Protein AF-A0A4Q2YX42-F1 (afdb_monomer_lite)

Sequence (307 aa):
MGILAATLIGLQPMEAQEEWRQKNRENEIQQVEVWETKLQEASNLDGFEKLQSLSIGLRNMAHRLTLSDHGPEVDDLYLRIQAAMLAVPGHAEYYRDRILDTRLEYEKIKGKGEIDREAGARTHLSNAQQDGFRTMAYLPSVGTVRVLGELLSDERGYTKLPANPTLDEMEVAAMEVPNCKGAAKALVCLPIVSKPQDKDWMMMTYEDVAPWREWYGQIKAGNRTFRFAGDPTEYDLDGPAPAEKLERIARAEKRDAERAARPRRLPEPQVEARTEAPENKSSMLWISSAVLLIAASGYGWLRSRKR

Foldseek 3Di:
DDDPPDPCPPDDPPVVVVVVLVVVQVVLVVLLVVLVVLLVVLVPPAACVSVVSLLVVLLVLVVLVVDPNDDCSSVVSNVSSLVSLLPHPCSLVVLLCQLVVLLVVLVVCPPPPPVVVNVVSLVSNVVSLCSNLSSLLSHDDLSSLLSLLVQLPQCPLADDADPDHDPVSVVSSVSGDTSSLSSLLSVLSFQKPPQLDNDDSVPDDNVSSVSSNVVLVCLVVLLDWIDGPVDPFTDGSVGGDDPVSVVVNVVVVVVVVVVVPPPPPDPDPPPPPVDPDDPDPDPPPDPPPPPVVVVVVVVVVVVVVPD

Secondary structure (DSSP, 8-state):
-------------HHHHHHHHHHHHHHHHHHHHHHHHHHHHHHT--HHHHHHHHHHHHHHHHHHTTSTT--HHHHHHHHHHHHHHHTSTTHHHHHHHHHHHHHHHHHTTTTSS-HHHHHHHHHHHHHHHHHHHHHHTT--SHHHHHHHHHHTT--TT-----SS--HHHHHHHHT---HHHHHHHHHHHS-BSS-S----GGG--STTHHHHHHHHHHHHTTS--B-BTT----B-SSSBPPHHHHHHHHHHHHHHHHHHHS---------------------SSSSTTSSSSHHHHHHHHTTGGG-

Radius of gyration: 29.39 Å; chains: 1; bounding box: 68×97×67 Å

pLDDT: mean 87.79, std 16.65, range [40.62, 98.81]

Structure (mmCIF, N/CA/C/O backbone):
data_AF-A0A4Q2YX42-F1
#
_entry.id   AF-A0A4Q2YX42-F1
#
loop_
_atom_site.group_PDB
_atom_site.id
_atom_site.type_symbol
_atom_site.label_atom_id
_atom_site.label_alt_id
_atom_site.label_comp_id
_atom_site.label_asym_id
_atom_site.label_entity_id
_atom_site.label_seq_id
_atom_site.pdbx_PDB_ins_code
_atom_site.Cartn_x
_atom_site.Cartn_y
_atom_site.Cartn_z
_atom_site.occupancy
_atom_site.B_iso_or_equiv
_atom_site.auth_seq_id
_atom_site.auth_comp_id
_atom_site.auth_asym_id
_atom_site.auth_atom_id
_atom_site.pdbx_PDB_model_num
ATOM 1 N N . MET A 1 1 ? 50.165 13.336 23.843 1.00 40.62 1 MET A N 1
ATOM 2 C CA . MET A 1 1 ? 49.531 14.644 23.583 1.00 40.62 1 MET A CA 1
ATOM 3 C C . MET A 1 1 ? 48.253 14.394 22.799 1.00 40.62 1 MET A C 1
ATOM 5 O O . MET A 1 1 ? 48.332 14.149 21.605 1.00 40.62 1 MET A O 1
ATOM 9 N N . GLY A 1 2 ? 47.114 14.318 23.490 1.00 41.34 2 GLY A N 1
ATOM 10 C CA . GLY A 1 2 ? 45.802 14.080 22.882 1.00 41.34 2 GLY A CA 1
ATOM 11 C C . GLY A 1 2 ? 45.026 15.388 22.811 1.00 41.34 2 GLY A C 1
ATOM 12 O O . GLY A 1 2 ? 44.789 16.009 23.844 1.00 41.34 2 GLY A O 1
ATOM 13 N N . ILE A 1 3 ? 44.677 15.819 21.601 1.00 45.28 3 ILE A N 1
ATOM 14 C CA . ILE A 1 3 ? 43.824 16.986 21.375 1.00 45.28 3 ILE A CA 1
ATOM 15 C C . ILE A 1 3 ? 42.376 16.503 21.480 1.00 45.28 3 ILE A C 1
ATOM 17 O O . ILE A 1 3 ? 41.865 15.837 20.582 1.00 45.28 3 ILE A O 1
ATOM 21 N N . LEU A 1 4 ? 41.734 16.813 22.606 1.00 45.38 4 LEU A N 1
ATOM 22 C CA . LEU A 1 4 ? 40.284 16.748 22.764 1.00 45.38 4 LEU A CA 1
ATOM 23 C C . LEU A 1 4 ? 39.673 17.883 21.934 1.00 45.38 4 LEU A C 1
ATOM 25 O O . LEU A 1 4 ? 39.639 19.033 22.366 1.00 45.38 4 LEU A O 1
ATOM 29 N N . ALA A 1 5 ? 39.222 17.564 20.723 1.00 50.81 5 ALA A N 1
ATOM 30 C CA . ALA A 1 5 ? 38.379 18.456 19.943 1.00 50.81 5 ALA A CA 1
ATOM 31 C C . ALA A 1 5 ? 36.980 18.470 20.577 1.00 50.81 5 ALA A C 1
ATOM 33 O O . ALA A 1 5 ? 36.172 17.573 20.350 1.00 50.81 5 ALA A O 1
ATOM 34 N N . ALA A 1 6 ? 36.715 19.471 21.417 1.00 52.69 6 ALA A N 1
ATOM 35 C CA . ALA A 1 6 ? 35.380 19.750 21.921 1.00 52.69 6 ALA A CA 1
ATOM 36 C C . ALA A 1 6 ? 34.501 20.203 20.747 1.00 52.69 6 ALA A C 1
ATOM 38 O O . ALA A 1 6 ? 34.646 21.312 20.231 1.00 52.69 6 ALA A O 1
ATOM 39 N N . THR A 1 7 ? 33.615 19.322 20.290 1.00 56.22 7 THR A N 1
ATOM 40 C CA . THR A 1 7 ? 32.592 19.647 19.299 1.00 56.22 7 THR A CA 1
ATOM 41 C C . THR A 1 7 ? 31.608 20.629 19.936 1.00 56.22 7 THR A C 1
ATOM 43 O O . THR A 1 7 ? 30.733 20.242 20.706 1.00 56.22 7 THR A O 1
ATOM 46 N N . LEU A 1 8 ? 31.779 21.918 19.643 1.00 49.41 8 LEU A N 1
ATOM 47 C CA . LEU A 1 8 ? 30.785 22.961 19.886 1.00 49.41 8 LEU A CA 1
ATOM 48 C C . LEU A 1 8 ? 29.565 22.665 19.003 1.00 49.41 8 LEU A C 1
ATOM 50 O O . LEU A 1 8 ? 29.469 23.137 17.873 1.00 49.41 8 LEU A O 1
ATOM 54 N N . ILE A 1 9 ? 28.643 21.843 19.506 1.00 57.94 9 ILE A N 1
ATOM 55 C CA . ILE A 1 9 ? 27.287 21.761 18.966 1.00 57.94 9 ILE A CA 1
ATOM 56 C C . ILE A 1 9 ? 26.648 23.110 19.294 1.00 57.94 9 ILE A C 1
ATOM 58 O O . ILE A 1 9 ? 26.247 23.361 20.429 1.00 57.94 9 ILE A O 1
ATOM 62 N N . GLY A 1 10 ? 26.662 24.016 18.316 1.00 55.38 10 GLY A N 1
ATOM 63 C CA . GLY A 1 10 ? 26.036 25.324 18.428 1.00 55.38 10 GLY A CA 1
ATOM 64 C C . GLY A 1 10 ? 24.550 25.147 18.704 1.00 55.38 10 GLY A C 1
ATOM 65 O O . GLY A 1 10 ? 23.799 24.749 17.817 1.00 55.38 10 GLY A O 1
ATOM 66 N N . LEU A 1 11 ? 24.141 25.416 19.944 1.00 64.50 11 LEU A N 1
ATOM 67 C CA . LEU A 1 11 ? 22.740 25.582 20.305 1.00 64.50 11 LEU A CA 1
ATOM 68 C C . LEU A 1 11 ? 22.180 26.688 19.410 1.00 64.50 11 LEU A C 1
ATOM 70 O O . LEU A 1 11 ? 22.640 27.831 19.481 1.00 64.50 11 LEU A O 1
ATOM 74 N N . GLN A 1 12 ? 21.228 26.348 18.539 1.00 69.00 12 GLN A N 1
ATOM 75 C CA . GLN A 1 12 ? 20.456 27.385 17.869 1.00 69.00 12 GLN A CA 1
ATOM 76 C C . GLN A 1 12 ? 19.798 28.262 18.947 1.00 69.00 12 GLN A C 1
ATOM 78 O O . GLN A 1 12 ? 19.359 27.728 19.971 1.00 69.00 12 GLN A O 1
ATOM 83 N N . PRO A 1 13 ? 19.743 29.590 18.754 1.00 82.62 13 PRO A N 1
ATOM 84 C CA . PRO A 1 13 ? 19.027 30.467 19.669 1.00 82.62 13 PRO A CA 1
ATOM 85 C C . PRO A 1 13 ? 17.590 29.960 19.828 1.00 82.62 13 PRO A C 1
ATOM 87 O O . PRO A 1 13 ? 16.957 29.621 18.828 1.00 82.62 13 PRO A O 1
ATOM 90 N N . MET A 1 14 ? 17.073 29.913 21.060 1.00 82.94 14 MET A N 1
ATOM 91 C CA . MET A 1 14 ? 15.692 29.476 21.329 1.00 82.94 14 MET A CA 1
ATOM 92 C C 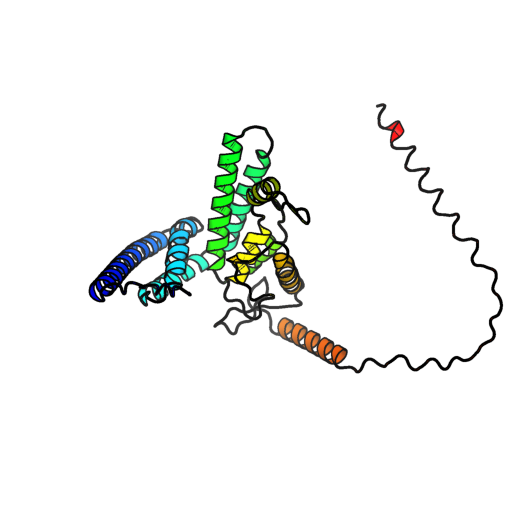. MET A 1 14 ? 14.666 30.199 20.441 1.00 82.94 14 MET A C 1
ATOM 94 O O . MET A 1 14 ? 13.726 29.571 19.967 1.00 82.94 14 MET A O 1
ATOM 98 N N . GLU A 1 15 ? 14.900 31.481 20.151 1.00 89.19 15 GLU A N 1
ATOM 99 C CA . GLU A 1 15 ? 14.060 32.305 19.273 1.00 89.19 15 GLU A CA 1
ATOM 100 C C . GLU A 1 15 ? 13.956 31.736 17.848 1.00 89.19 15 GLU A C 1
ATOM 102 O O . GLU A 1 15 ? 12.862 31.636 17.301 1.00 89.19 15 GLU A O 1
ATOM 107 N N . ALA A 1 16 ? 15.067 31.269 17.266 1.00 89.38 16 ALA A N 1
ATOM 108 C CA . ALA A 1 16 ? 15.070 30.689 15.920 1.00 89.38 16 ALA A CA 1
ATOM 109 C C . ALA A 1 16 ? 14.313 29.350 15.867 1.00 89.38 16 ALA A C 1
ATOM 111 O O . ALA A 1 16 ? 13.700 29.009 14.854 1.00 89.38 16 ALA A O 1
ATOM 112 N N . GLN A 1 17 ? 14.345 28.582 16.961 1.00 87.81 17 GLN A N 1
ATOM 113 C CA . GLN A 1 17 ? 13.601 27.329 17.064 1.00 87.81 17 GLN A CA 1
ATOM 114 C C . GLN A 1 17 ? 12.091 27.576 17.189 1.00 87.81 17 GLN A C 1
ATOM 116 O O . GLN A 1 17 ? 11.300 26.836 16.602 1.00 87.81 17 GLN A O 1
ATOM 121 N N . GLU A 1 18 ? 11.686 28.599 17.940 1.00 90.44 18 GLU A N 1
ATOM 122 C CA . GLU A 1 18 ? 10.282 28.986 18.098 1.00 90.44 18 GLU A CA 1
ATOM 123 C C . GLU A 1 18 ? 9.700 29.553 16.797 1.00 90.44 18 GLU A C 1
ATOM 125 O O . GLU A 1 18 ? 8.643 29.097 16.361 1.00 90.44 18 GLU A O 1
ATOM 130 N N . GLU A 1 19 ? 10.436 30.432 16.107 1.00 93.56 19 GLU A N 1
ATOM 131 C CA . GLU A 1 19 ? 10.047 30.961 14.793 1.00 93.56 19 GLU A CA 1
ATOM 132 C C . GLU A 1 19 ? 9.859 29.833 13.764 1.00 93.56 19 GLU A C 1
ATOM 134 O O . GLU A 1 19 ? 8.859 29.787 13.043 1.00 93.56 19 GLU A O 1
ATOM 139 N N . TRP A 1 20 ? 10.787 28.870 13.725 1.00 91.44 20 TRP A N 1
ATOM 140 C CA . TRP A 1 20 ? 10.676 27.710 12.839 1.00 91.44 20 TRP A CA 1
ATOM 141 C C . TRP A 1 20 ? 9.440 26.857 13.148 1.00 91.44 20 TRP A C 1
ATOM 143 O O . TRP A 1 20 ? 8.726 26.460 12.225 1.00 91.44 20 TRP A O 1
ATOM 153 N N . ARG A 1 21 ? 9.151 26.603 14.433 1.00 90.50 21 ARG A N 1
ATOM 154 C CA . ARG A 1 21 ? 7.959 25.845 14.855 1.00 90.50 21 ARG A CA 1
ATOM 155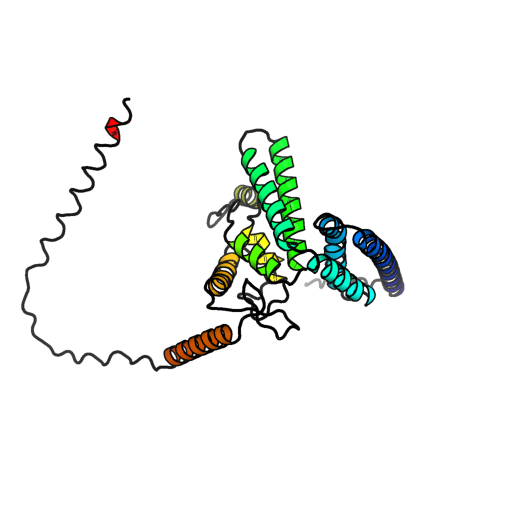 C C . ARG A 1 21 ? 6.675 26.563 14.464 1.00 90.50 21 ARG A C 1
ATOM 157 O O . ARG A 1 21 ? 5.774 25.930 13.918 1.00 90.50 21 ARG A O 1
ATOM 164 N N . GLN A 1 22 ? 6.603 27.872 14.695 1.00 93.38 22 GLN A N 1
ATOM 165 C CA . GLN A 1 22 ? 5.441 28.669 14.320 1.00 93.38 22 GLN A CA 1
ATOM 166 C C . GLN A 1 22 ? 5.211 28.626 12.806 1.00 93.38 22 GLN A C 1
ATOM 168 O O . GLN A 1 22 ? 4.115 28.295 12.359 1.00 93.38 22 GLN A O 1
ATOM 173 N N . LYS A 1 23 ? 6.258 28.855 12.009 1.00 94.75 23 LYS A N 1
ATOM 174 C CA . LYS A 1 23 ? 6.166 28.800 10.546 1.00 94.75 23 LYS A CA 1
ATOM 175 C C . LYS A 1 23 ? 5.768 27.415 10.036 1.00 94.75 23 LYS A C 1
ATOM 177 O O . LYS A 1 23 ? 4.997 27.299 9.085 1.00 94.75 23 LYS A O 1
ATOM 182 N N . ASN A 1 24 ? 6.278 26.348 10.649 1.00 92.31 24 ASN A N 1
ATOM 183 C CA . ASN A 1 24 ? 5.861 24.989 10.311 1.00 92.31 24 ASN A CA 1
ATOM 184 C C . ASN A 1 24 ? 4.384 24.752 10.601 1.00 92.31 24 ASN A C 1
ATOM 186 O O . ASN A 1 24 ? 3.702 24.167 9.761 1.00 92.31 24 ASN A O 1
ATOM 190 N N . ARG A 1 25 ? 3.892 25.237 11.744 1.00 93.44 25 ARG A N 1
ATOM 191 C CA . ARG A 1 25 ? 2.479 25.139 12.102 1.00 93.44 25 ARG A CA 1
ATOM 192 C C . ARG A 1 25 ? 1.592 25.945 11.151 1.00 93.44 25 ARG A C 1
ATOM 194 O O . ARG A 1 25 ? 0.564 25.438 10.722 1.00 93.44 25 ARG A O 1
ATOM 201 N N . GLU A 1 26 ? 2.003 27.147 10.753 1.00 95.56 26 GLU A N 1
ATOM 202 C CA . GLU A 1 26 ? 1.296 27.949 9.740 1.00 95.56 26 GLU A CA 1
ATOM 203 C C . GLU A 1 26 ? 1.227 27.223 8.388 1.00 95.56 26 GLU A C 1
ATOM 205 O O . GLU A 1 26 ? 0.155 27.114 7.791 1.00 95.56 26 GLU A O 1
ATOM 210 N N . ASN A 1 27 ? 2.348 26.654 7.932 1.00 93.75 27 ASN A N 1
ATOM 211 C CA . ASN A 1 27 ? 2.390 25.854 6.707 1.00 93.75 27 ASN A CA 1
ATOM 212 C C . ASN A 1 27 ? 1.502 24.604 6.801 1.00 93.75 27 ASN A C 1
ATOM 214 O O . ASN A 1 27 ? 0.913 24.190 5.805 1.00 93.75 27 ASN A O 1
ATOM 218 N N . GLU A 1 28 ? 1.432 23.971 7.972 1.00 94.69 28 GLU A N 1
ATOM 219 C CA . GLU A 1 28 ? 0.574 22.812 8.210 1.00 94.69 28 GLU A CA 1
ATOM 220 C C . GLU A 1 28 ? -0.907 23.183 8.121 1.00 94.69 28 GLU A C 1
ATOM 222 O O . GLU A 1 28 ? -1.639 22.527 7.384 1.00 94.69 28 GLU A O 1
ATOM 227 N N . ILE A 1 29 ? -1.330 24.265 8.781 1.00 96.31 29 ILE A N 1
ATOM 228 C CA . ILE A 1 29 ? -2.713 24.761 8.722 1.00 96.31 29 ILE A CA 1
ATOM 229 C C . ILE A 1 29 ? -3.113 25.060 7.272 1.00 96.31 29 ILE A C 1
ATOM 231 O O . ILE A 1 29 ? -4.145 24.582 6.808 1.00 96.31 29 ILE A O 1
ATOM 235 N N . GLN A 1 30 ? -2.257 25.750 6.513 1.00 96.69 30 GLN A N 1
ATOM 236 C CA . GLN A 1 30 ? -2.507 26.016 5.091 1.00 96.69 30 GLN A CA 1
ATOM 237 C C . GLN A 1 30 ? -2.621 24.726 4.266 1.00 96.69 30 GLN A C 1
ATOM 239 O O . GLN A 1 30 ? -3.458 24.622 3.370 1.00 96.69 30 GLN A O 1
ATOM 244 N N . GLN A 1 31 ? -1.788 23.719 4.549 1.00 95.75 31 GLN A N 1
ATOM 245 C CA . GLN A 1 31 ? -1.882 22.424 3.873 1.00 95.75 31 GLN A CA 1
ATOM 246 C C . GLN A 1 31 ? -3.188 21.700 4.207 1.00 95.75 31 GLN A C 1
ATOM 248 O O . GLN A 1 31 ? -3.793 21.127 3.300 1.00 95.75 31 GLN A O 1
ATOM 253 N N . VAL A 1 32 ? -3.628 21.740 5.466 1.00 97.38 32 VAL A N 1
ATOM 254 C CA . VAL A 1 32 ? -4.916 21.178 5.893 1.00 97.38 32 VAL A CA 1
ATOM 255 C C . VAL A 1 32 ? -6.064 21.861 5.146 1.00 97.38 32 VAL A C 1
ATOM 257 O O . VAL A 1 32 ? -6.868 21.168 4.533 1.00 97.38 32 VAL A O 1
ATOM 260 N N . GLU A 1 33 ? -6.095 23.194 5.078 1.00 98.00 33 GLU A N 1
ATOM 261 C CA . GLU A 1 33 ? -7.136 23.951 4.357 1.00 98.00 33 GLU A CA 1
ATOM 262 C C . GLU A 1 33 ? -7.223 23.589 2.863 1.00 98.00 33 GLU A C 1
ATOM 264 O O . GLU A 1 33 ? -8.313 23.393 2.309 1.00 98.00 33 GLU A O 1
ATOM 269 N N . VAL A 1 34 ? -6.070 23.447 2.197 1.00 97.88 34 VAL A N 1
ATOM 270 C CA . VAL A 1 34 ? -6.006 23.029 0.787 1.00 97.88 34 VAL A CA 1
ATOM 271 C C . VAL A 1 34 ? -6.618 21.641 0.599 1.00 97.88 34 VAL A C 1
ATOM 273 O O . VAL A 1 34 ? -7.360 21.407 -0.359 1.00 97.88 34 VAL A O 1
ATOM 276 N N . TRP A 1 35 ? -6.309 20.704 1.492 1.00 97.81 35 TRP A N 1
ATOM 277 C CA . TRP A 1 35 ? -6.790 19.329 1.380 1.00 97.81 35 TRP A CA 1
ATOM 278 C C . TRP A 1 35 ? -8.235 19.152 1.839 1.00 97.81 35 TRP A C 1
ATOM 280 O O . TRP A 1 35 ? -8.928 18.324 1.255 1.00 97.81 35 TRP A O 1
ATOM 290 N N . GLU A 1 36 ? -8.720 19.958 2.781 1.00 98.31 36 GLU A N 1
ATOM 291 C CA . GLU A 1 36 ? -10.147 20.063 3.108 1.00 98.31 36 GLU A CA 1
ATOM 292 C C . GLU A 1 36 ? -10.957 20.491 1.885 1.00 98.31 36 GLU A C 1
ATOM 294 O O . GLU A 1 36 ? -11.928 19.832 1.507 1.00 98.31 36 GLU A O 1
ATOM 299 N N . THR A 1 37 ? -10.493 21.533 1.188 1.00 98.12 37 THR A N 1
ATOM 300 C CA . THR A 1 37 ? -11.127 21.997 -0.053 1.00 98.12 37 THR A CA 1
ATOM 301 C C . THR A 1 37 ? -11.147 20.882 -1.102 1.00 98.12 37 THR A C 1
ATOM 303 O O . THR A 1 37 ? -12.193 20.582 -1.673 1.00 98.12 37 THR A O 1
ATOM 306 N N . LYS A 1 38 ? -10.019 20.188 -1.308 1.00 98.00 38 LYS A N 1
ATOM 307 C CA . LYS A 1 38 ? -9.937 19.062 -2.256 1.00 98.00 38 LYS A CA 1
ATOM 308 C C . LYS A 1 38 ? -10.802 17.871 -1.862 1.00 98.00 38 LYS A C 1
ATOM 310 O O . LYS A 1 38 ? -11.342 17.202 -2.740 1.00 98.00 38 LYS A O 1
ATOM 315 N N . LEU A 1 39 ? -10.934 17.586 -0.569 1.00 97.94 39 LEU A N 1
ATOM 316 C CA . LEU A 1 39 ? -11.816 16.536 -0.071 1.00 97.94 39 LEU A CA 1
ATOM 317 C C . LEU A 1 39 ? -13.281 16.879 -0.364 1.00 97.94 39 LEU A C 1
ATOM 319 O O . LEU A 1 39 ? -14.032 16.018 -0.826 1.00 97.94 39 LEU A O 1
ATOM 323 N N . GLN A 1 40 ? -13.668 18.141 -0.170 1.00 98.19 40 GLN A N 1
ATOM 324 C CA . GLN A 1 40 ? -14.995 18.633 -0.524 1.00 98.19 40 GLN A CA 1
ATOM 325 C C . GLN A 1 40 ? -15.236 18.581 -2.039 1.00 98.19 40 GLN A C 1
ATOM 327 O O . GLN A 1 40 ? -16.270 18.077 -2.470 1.00 98.19 40 GLN A O 1
ATOM 332 N N . GLU A 1 41 ? -14.289 19.027 -2.864 1.00 97.62 41 GLU A N 1
ATOM 333 C CA . GLU A 1 41 ? -14.375 18.913 -4.328 1.00 97.62 41 GLU A CA 1
ATOM 334 C C . GLU A 1 41 ? -14.536 17.451 -4.765 1.00 97.62 41 GLU A C 1
ATOM 336 O O . GLU A 1 41 ? -15.430 17.125 -5.549 1.00 97.62 41 GLU A O 1
ATOM 341 N N . ALA A 1 42 ? -13.719 16.556 -4.202 1.00 97.38 42 ALA A N 1
ATOM 342 C CA . ALA A 1 42 ? -13.735 15.134 -4.509 1.00 97.38 42 ALA A CA 1
ATOM 343 C C . ALA A 1 42 ? -15.039 14.444 -4.094 1.00 97.38 42 ALA A C 1
ATOM 345 O O . ALA A 1 42 ? -15.359 13.398 -4.652 1.00 97.38 42 ALA A O 1
ATOM 346 N N . SER A 1 43 ? -15.814 15.004 -3.159 1.00 96.44 43 SER A N 1
ATOM 347 C CA . SER A 1 43 ? -17.122 14.450 -2.783 1.00 96.44 43 SER A CA 1
ATOM 348 C C . SER A 1 43 ? -18.108 14.403 -3.958 1.00 96.44 43 SER A C 1
ATOM 350 O O . SER A 1 43 ? -18.937 13.496 -4.001 1.00 96.44 43 SER A O 1
ATOM 352 N N . ASN A 1 44 ? -17.941 15.298 -4.941 1.00 97.06 44 ASN A N 1
ATOM 353 C CA . ASN A 1 44 ? -18.739 15.355 -6.169 1.00 97.06 44 ASN A CA 1
ATOM 354 C C . ASN A 1 44 ? -18.206 14.453 -7.296 1.00 97.06 44 ASN A C 1
ATOM 356 O O . ASN A 1 44 ? -18.819 14.387 -8.357 1.00 97.06 44 ASN A O 1
ATOM 360 N N . LEU A 1 45 ? -17.052 13.807 -7.102 1.00 96.88 45 LEU A N 1
ATOM 361 C CA . LEU A 1 45 ? -16.485 12.859 -8.059 1.00 96.88 45 LEU A CA 1
ATOM 362 C C . LEU A 1 45 ? -16.971 11.442 -7.747 1.00 96.88 45 LEU A C 1
ATOM 364 O O . LEU A 1 45 ? -17.079 11.055 -6.581 1.00 96.88 45 LEU A O 1
ATOM 368 N N . ASP A 1 46 ? -17.167 10.634 -8.782 1.00 94.56 46 ASP A N 1
ATOM 369 C CA . ASP A 1 46 ? -17.535 9.225 -8.646 1.00 94.56 46 ASP A CA 1
ATOM 370 C C . ASP A 1 46 ? -16.367 8.293 -8.995 1.00 94.56 46 ASP A C 1
ATOM 372 O O . ASP A 1 46 ? -15.426 8.648 -9.710 1.00 94.56 46 ASP A O 1
ATOM 376 N N . GLY A 1 47 ? -16.419 7.070 -8.462 1.00 95.38 47 GLY A N 1
ATOM 377 C CA . GLY A 1 47 ? -15.493 5.994 -8.818 1.00 95.38 47 GLY A CA 1
ATOM 378 C C . GLY A 1 47 ? -14.008 6.351 -8.663 1.00 95.38 47 GLY A C 1
ATOM 379 O O . GLY A 1 47 ? -13.566 6.855 -7.631 1.00 95.38 47 GLY A O 1
ATOM 380 N N . PHE A 1 48 ? -13.213 6.042 -9.690 1.00 97.00 48 PHE A N 1
ATOM 381 C CA . PHE A 1 48 ? -11.749 6.133 -9.640 1.00 97.00 48 PHE A CA 1
ATOM 382 C C . PHE A 1 48 ? -11.190 7.554 -9.785 1.00 97.00 48 PHE A C 1
ATOM 384 O O . PHE A 1 48 ? -10.064 7.806 -9.351 1.00 97.00 48 PHE A O 1
ATOM 391 N N . GLU A 1 49 ? -11.967 8.508 -10.305 1.00 96.94 49 GLU A N 1
ATOM 392 C CA . GLU A 1 49 ? -11.553 9.918 -10.355 1.00 96.94 49 GLU A CA 1
ATOM 393 C C . GLU A 1 49 ? -11.360 10.482 -8.940 1.00 96.94 49 GLU A C 1
ATOM 395 O O . GLU A 1 49 ? -10.370 11.166 -8.654 1.00 96.94 49 GLU A O 1
ATOM 400 N N . LYS A 1 50 ? -12.243 10.088 -8.011 1.00 97.50 50 LYS A N 1
ATOM 401 C CA . LYS A 1 50 ? -12.113 10.378 -6.577 1.00 97.50 50 LYS A CA 1
ATOM 402 C C . LYS A 1 50 ? -10.795 9.839 -6.009 1.00 97.50 50 LYS A C 1
ATOM 404 O O . LYS A 1 50 ? -10.088 10.566 -5.313 1.00 97.50 50 LYS A O 1
ATOM 409 N N . LEU A 1 51 ? -10.414 8.603 -6.348 1.00 97.31 51 LEU A N 1
ATOM 410 C CA . LEU A 1 51 ? -9.155 7.997 -5.888 1.00 97.31 51 LEU A CA 1
ATOM 411 C C . LEU A 1 51 ? -7.929 8.757 -6.392 1.00 97.31 51 LEU A C 1
ATOM 413 O O . LEU A 1 51 ? -6.987 8.991 -5.635 1.00 97.31 51 LEU A O 1
ATOM 417 N N . GLN A 1 52 ? -7.927 9.150 -7.666 1.00 96.06 52 GLN A N 1
ATOM 418 C CA . GLN A 1 52 ? -6.825 9.913 -8.242 1.00 96.06 52 GLN A CA 1
ATOM 419 C C . GLN A 1 52 ? -6.654 11.257 -7.527 1.00 96.06 52 GLN A C 1
ATOM 421 O O . GLN A 1 52 ? -5.535 11.576 -7.113 1.00 96.06 52 GLN A O 1
ATOM 426 N N . SER A 1 53 ? -7.757 11.985 -7.322 1.00 96.38 53 SER A N 1
ATOM 427 C CA . SER A 1 53 ? -7.768 13.291 -6.651 1.00 96.38 53 SER A CA 1
ATOM 428 C C . SER A 1 53 ? -7.271 13.212 -5.199 1.00 96.38 53 SER A C 1
ATOM 430 O O . SER A 1 53 ? -6.441 14.019 -4.775 1.00 96.38 53 SER A O 1
ATOM 432 N N . LEU A 1 54 ? -7.711 12.197 -4.448 1.00 98.06 54 LEU A N 1
ATOM 433 C CA . LEU A 1 54 ? -7.432 12.078 -3.013 1.00 98.06 54 LEU A CA 1
ATOM 434 C C . LEU A 1 54 ? -6.096 11.413 -2.668 1.00 98.06 54 LEU A C 1
ATOM 436 O O . LEU A 1 54 ? -5.554 11.654 -1.589 1.00 98.06 54 LEU A O 1
ATOM 440 N N . SER A 1 55 ? -5.525 10.606 -3.568 1.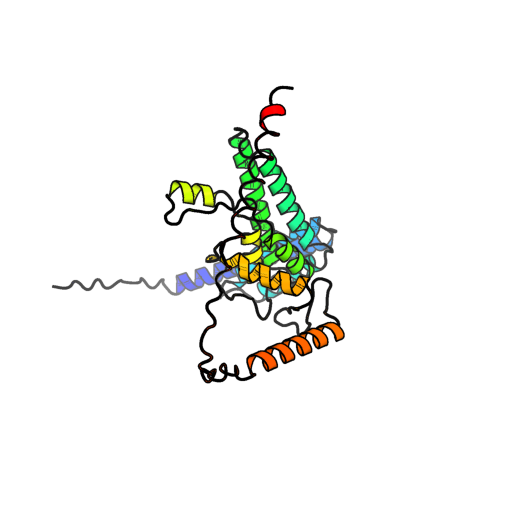00 97.88 55 SER A N 1
ATOM 441 C CA . SER A 1 55 ? -4.342 9.796 -3.247 1.00 97.88 55 SER A CA 1
ATOM 442 C C . SER A 1 55 ? -3.128 10.619 -2.803 1.00 97.88 55 SER A C 1
ATOM 444 O O . SER A 1 55 ? -2.399 10.210 -1.900 1.00 97.88 55 SER A O 1
ATOM 446 N N . ILE A 1 56 ? -2.909 11.790 -3.410 1.00 97.31 56 ILE A N 1
ATOM 447 C CA . ILE A 1 56 ? -1.806 12.689 -3.041 1.00 97.31 56 ILE A CA 1
ATOM 448 C C . ILE A 1 56 ? -2.046 13.256 -1.636 1.00 97.31 56 ILE A C 1
ATOM 450 O O . ILE A 1 56 ? -1.115 13.298 -0.833 1.00 97.31 56 ILE A O 1
ATOM 454 N N . GLY A 1 57 ? -3.291 13.623 -1.318 1.00 97.31 57 GLY A N 1
ATOM 455 C CA . GLY A 1 57 ? -3.683 14.109 0.004 1.00 97.31 57 GLY A CA 1
ATOM 456 C C . GLY A 1 57 ? -3.437 13.071 1.084 1.00 97.31 57 GLY A C 1
ATOM 457 O O . GLY A 1 57 ? -2.766 13.370 2.069 1.00 97.31 57 GLY A O 1
ATOM 458 N N . LEU A 1 58 ? -3.852 11.823 0.840 1.00 98.31 58 LEU A N 1
ATOM 459 C CA . LEU A 1 58 ? -3.604 10.710 1.756 1.00 98.31 58 LEU A CA 1
ATOM 460 C C . LEU A 1 58 ? -2.107 10.546 2.045 1.00 98.31 58 LEU A C 1
ATOM 462 O O . LEU A 1 58 ? -1.705 10.492 3.203 1.00 98.31 58 LEU A O 1
ATOM 466 N N . ARG A 1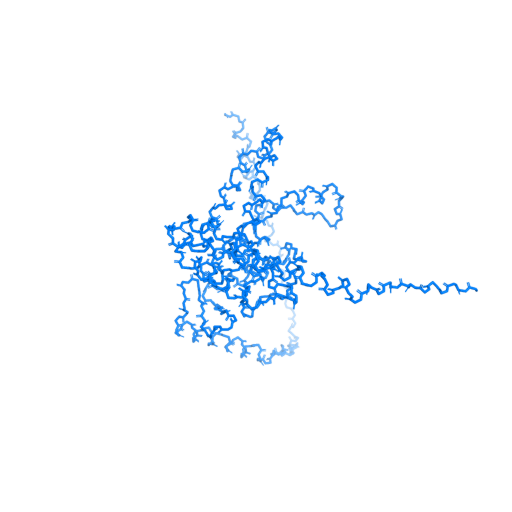 59 ? -1.264 10.506 1.002 1.00 97.38 59 ARG A N 1
ATOM 467 C CA . ARG A 1 59 ? 0.192 10.321 1.157 1.00 97.38 59 ARG A CA 1
ATOM 468 C C . ARG A 1 59 ? 0.867 11.501 1.863 1.00 97.38 59 ARG A C 1
ATOM 470 O O . ARG A 1 59 ? 1.823 11.282 2.608 1.00 97.38 59 ARG A O 1
ATOM 477 N N . ASN A 1 60 ? 0.395 12.724 1.623 1.00 96.44 60 ASN A N 1
ATOM 478 C CA . ASN A 1 60 ? 0.916 13.928 2.266 1.00 96.44 60 ASN A CA 1
ATOM 479 C C . ASN A 1 60 ? 0.561 13.964 3.752 1.00 96.44 60 ASN A C 1
ATOM 481 O O . ASN A 1 60 ? 1.454 14.155 4.575 1.00 96.44 60 ASN A O 1
ATOM 485 N N . MET A 1 61 ? -0.706 13.724 4.099 1.00 97.44 61 MET A N 1
ATOM 486 C CA . MET A 1 61 ? -1.133 13.693 5.498 1.00 97.44 61 MET A CA 1
ATOM 487 C C . MET A 1 61 ? -0.471 12.530 6.241 1.00 97.44 61 MET A C 1
ATOM 489 O O . MET A 1 61 ? 0.098 12.741 7.304 1.00 97.44 61 MET A O 1
ATOM 493 N N . ALA A 1 62 ? -0.375 11.345 5.627 1.00 96.38 62 ALA A N 1
ATOM 494 C CA . ALA A 1 62 ? 0.341 10.210 6.213 1.00 96.38 62 ALA A CA 1
ATOM 495 C C . ALA A 1 62 ? 1.820 10.504 6.508 1.00 96.38 62 ALA A C 1
ATOM 497 O O . ALA A 1 62 ? 2.369 10.003 7.484 1.00 96.38 62 ALA A O 1
ATOM 498 N N . HIS A 1 63 ? 2.492 11.303 5.672 1.00 94.38 63 HIS A N 1
ATOM 499 C CA . HIS A 1 63 ? 3.852 11.745 5.971 1.00 94.38 63 HIS A CA 1
ATOM 500 C C . HIS A 1 63 ? 3.879 12.700 7.168 1.00 94.38 63 HIS A C 1
ATOM 502 O O . HIS A 1 63 ? 4.732 12.546 8.039 1.00 94.38 63 HIS A O 1
ATOM 508 N N . ARG A 1 64 ? 2.945 13.652 7.243 1.00 93.38 64 ARG A N 1
ATOM 509 C CA . ARG A 1 64 ? 2.854 14.595 8.366 1.00 93.38 64 ARG A CA 1
ATOM 510 C C . ARG A 1 64 ? 2.624 13.895 9.705 1.00 93.38 64 ARG A C 1
ATOM 512 O O . ARG A 1 64 ? 3.287 14.262 10.664 1.00 93.38 64 ARG A O 1
ATOM 519 N N . LEU A 1 65 ? 1.837 12.819 9.732 1.00 93.06 65 LEU A N 1
ATOM 520 C CA . LEU A 1 65 ? 1.652 11.975 10.924 1.00 93.06 65 LEU A CA 1
ATOM 521 C C . LEU A 1 65 ? 2.958 11.407 11.501 1.00 93.06 65 LEU A C 1
ATOM 523 O O . LEU A 1 65 ? 3.024 11.069 12.679 1.00 93.06 65 LEU A O 1
ATOM 527 N N . THR A 1 66 ? 4.009 11.279 10.683 1.00 91.25 66 THR A N 1
ATOM 528 C CA . THR A 1 66 ? 5.322 10.798 11.152 1.00 91.25 66 THR A CA 1
ATOM 529 C C . THR A 1 66 ? 6.149 11.876 11.854 1.00 91.25 66 THR A C 1
ATOM 531 O O . THR A 1 66 ? 7.168 11.559 12.466 1.00 91.25 66 THR A O 1
ATOM 534 N N . LEU A 1 67 ? 5.736 13.143 11.770 1.00 91.12 67 LEU A N 1
ATOM 535 C CA . LEU A 1 67 ? 6.391 14.264 12.435 1.00 91.12 67 LEU A CA 1
ATOM 536 C C . LEU A 1 67 ? 5.867 14.375 13.868 1.00 91.12 67 LEU A C 1
ATOM 538 O O . LEU A 1 67 ? 4.670 14.277 14.101 1.00 91.12 67 LEU A O 1
ATOM 542 N N . SER A 1 68 ? 6.744 14.584 14.846 1.00 87.00 68 SER A N 1
ATOM 543 C CA . SER A 1 68 ? 6.352 14.618 16.265 1.00 87.00 68 SER A CA 1
ATOM 544 C C . SER A 1 68 ? 5.521 15.843 16.668 1.00 87.00 68 SER A C 1
ATOM 546 O O . SER A 1 68 ? 5.020 15.888 17.786 1.00 87.00 68 SER A O 1
ATOM 548 N N . ASP A 1 69 ? 5.447 16.857 15.808 1.00 89.75 69 ASP A N 1
ATOM 549 C CA . ASP A 1 69 ? 4.879 18.181 16.072 1.00 89.75 69 ASP A CA 1
ATOM 550 C C . ASP A 1 69 ? 3.629 18.504 15.237 1.00 89.75 69 ASP A C 1
ATOM 552 O O . ASP A 1 69 ? 3.211 19.662 15.215 1.00 89.75 69 ASP A O 1
ATOM 556 N N . HIS A 1 70 ? 3.024 17.514 14.569 1.00 94.38 70 HIS A N 1
ATOM 557 C CA . HIS A 1 70 ? 1.781 17.738 13.827 1.00 94.38 70 HIS A CA 1
ATOM 558 C C . HIS A 1 70 ? 0.597 18.003 14.766 1.00 94.38 70 HIS A C 1
ATOM 560 O O . HIS A 1 70 ? 0.530 17.472 15.878 1.00 94.38 70 HIS A O 1
ATOM 566 N N . GLY A 1 71 ? -0.348 18.833 14.325 1.00 94.56 71 GLY A N 1
ATOM 567 C CA . GLY A 1 71 ? -1.584 19.069 15.068 1.00 94.56 71 GLY A CA 1
ATOM 568 C C . GLY A 1 71 ? -2.693 18.051 14.786 1.00 94.56 71 GLY A C 1
ATOM 569 O O . GLY A 1 71 ? -2.660 17.345 13.775 1.00 94.56 71 GLY A O 1
ATOM 570 N N . PRO A 1 72 ? -3.725 18.013 15.649 1.00 96.56 72 PRO A N 1
ATOM 571 C CA . PRO A 1 72 ? -4.824 17.047 15.560 1.00 96.56 72 PRO A CA 1
ATOM 572 C C . PRO A 1 72 ? -5.669 17.191 14.283 1.00 96.56 72 PRO A C 1
ATOM 574 O O . PRO A 1 72 ? -6.380 16.265 13.902 1.00 96.56 72 PRO A O 1
ATOM 577 N N . GLU A 1 73 ? -5.602 18.333 13.596 1.00 96.94 73 GLU A N 1
ATOM 578 C CA . GLU A 1 73 ? -6.308 18.542 12.329 1.00 96.94 73 GLU A CA 1
ATOM 579 C C . GLU A 1 73 ? -5.729 17.671 11.202 1.00 96.94 73 GLU A C 1
ATOM 581 O O . GLU A 1 73 ? -6.450 17.293 10.280 1.00 96.94 73 GLU A O 1
ATOM 586 N N . VAL A 1 74 ? -4.442 17.306 11.285 1.00 97.44 74 VAL A N 1
ATOM 587 C CA . VAL A 1 74 ? -3.807 16.371 10.344 1.00 97.44 74 VAL A CA 1
ATOM 588 C C . VAL A 1 74 ? -4.351 14.956 10.541 1.00 97.44 74 VAL A C 1
ATOM 590 O O . VAL A 1 74 ? -4.628 14.280 9.549 1.00 97.44 74 VAL A O 1
ATOM 593 N N . ASP A 1 75 ? -4.534 14.524 11.795 1.00 96.75 75 ASP A N 1
ATOM 594 C CA . ASP A 1 75 ? -5.126 13.224 12.135 1.00 96.75 75 ASP A CA 1
ATOM 595 C C . ASP A 1 75 ? -6.546 13.103 11.572 1.00 96.75 75 ASP A C 1
ATOM 597 O O . ASP A 1 75 ? -6.852 12.154 10.844 1.00 96.75 75 ASP A O 1
ATOM 601 N N . ASP A 1 76 ? -7.404 14.086 11.873 1.00 97.88 76 ASP A N 1
ATOM 602 C CA . ASP A 1 76 ? -8.799 14.100 11.419 1.00 97.88 76 ASP A CA 1
ATOM 603 C C . ASP A 1 76 ? -8.888 14.080 9.889 1.00 97.88 76 ASP A C 1
ATOM 605 O O . ASP A 1 76 ? -9.568 13.233 9.299 1.00 97.88 76 ASP A O 1
ATOM 609 N N . LEU A 1 77 ? -8.134 14.961 9.228 1.00 98.19 77 LEU A N 1
ATOM 610 C CA . LEU A 1 77 ? -8.133 15.052 7.776 1.00 98.19 77 LEU A CA 1
ATOM 611 C C . LEU A 1 77 ? -7.593 13.772 7.122 1.00 98.19 77 LEU A C 1
ATOM 613 O O . LEU A 1 77 ? -8.170 13.297 6.139 1.00 98.19 77 LEU A O 1
ATOM 617 N N . TYR A 1 78 ? -6.522 13.177 7.660 1.00 98.31 78 TYR A N 1
ATOM 618 C CA . TYR A 1 78 ? -6.004 11.893 7.183 1.00 98.31 78 TYR A CA 1
ATOM 619 C C . TYR A 1 78 ? -7.082 10.807 7.232 1.00 98.31 78 TYR A C 1
ATOM 621 O O . TYR A 1 78 ? -7.319 10.133 6.225 1.00 98.31 78 TYR A O 1
ATOM 629 N N . LEU A 1 79 ? -7.762 10.661 8.374 1.00 97.94 79 LEU A N 1
ATOM 630 C CA . LEU A 1 79 ? -8.803 9.652 8.565 1.00 97.94 79 LEU A CA 1
ATOM 631 C C . LEU A 1 79 ? -10.002 9.890 7.640 1.00 97.94 79 LEU A C 1
ATOM 633 O O . LEU A 1 79 ? -10.528 8.937 7.061 1.00 97.94 79 LEU A O 1
ATOM 637 N N . ARG A 1 80 ? -10.405 11.147 7.427 1.00 98.44 80 ARG A N 1
ATOM 638 C CA . ARG A 1 80 ? -11.501 11.493 6.508 1.00 98.44 80 ARG A CA 1
ATOM 639 C C . ARG A 1 80 ? -11.151 11.217 5.046 1.00 98.44 80 ARG A C 1
ATOM 641 O O . ARG A 1 80 ? -11.980 10.659 4.325 1.00 98.44 80 ARG A O 1
ATOM 648 N N . ILE A 1 81 ? -9.929 11.533 4.608 1.00 98.56 81 ILE A N 1
ATOM 649 C CA . ILE A 1 81 ? -9.450 11.178 3.261 1.00 98.56 81 ILE A CA 1
ATOM 650 C C . ILE A 1 81 ? -9.389 9.654 3.106 1.00 98.56 81 ILE A C 1
ATOM 652 O O . ILE A 1 81 ? -9.873 9.118 2.107 1.00 98.56 81 ILE A O 1
ATOM 656 N N . GLN A 1 82 ? -8.835 8.947 4.096 1.00 98.50 82 GLN A N 1
ATOM 657 C CA . GLN A 1 82 ? -8.753 7.486 4.098 1.00 98.50 82 GLN A CA 1
ATOM 658 C C . GLN A 1 82 ? -10.146 6.858 3.970 1.00 98.50 82 GLN A C 1
ATOM 660 O O . GLN A 1 82 ? -10.358 6.018 3.096 1.00 98.50 82 GLN A O 1
ATOM 665 N N . ALA A 1 83 ? -11.107 7.301 4.783 1.00 98.44 83 ALA A N 1
ATOM 666 C CA . ALA A 1 83 ? -12.483 6.820 4.743 1.00 98.44 83 ALA A CA 1
ATOM 667 C C . ALA A 1 83 ? -13.146 7.075 3.380 1.00 98.44 83 ALA A C 1
ATOM 669 O O . ALA A 1 83 ? -13.773 6.174 2.823 1.00 98.44 83 ALA A O 1
ATOM 670 N N . ALA A 1 84 ? -12.960 8.266 2.800 1.00 98.38 84 ALA A N 1
ATOM 671 C CA . ALA A 1 84 ? -13.508 8.602 1.486 1.00 98.38 84 ALA A CA 1
ATOM 672 C C . ALA A 1 84 ? -12.941 7.717 0.363 1.00 98.38 84 ALA A C 1
ATOM 674 O O . ALA A 1 84 ? -13.672 7.347 -0.555 1.00 98.38 84 ALA A O 1
ATOM 675 N N . MET A 1 85 ? -11.657 7.352 0.436 1.00 98.56 85 MET A N 1
ATOM 676 C CA . MET A 1 85 ? -11.031 6.443 -0.527 1.00 98.56 85 MET A CA 1
ATOM 677 C C . MET A 1 85 ? -11.469 4.988 -0.329 1.00 98.56 85 MET A C 1
ATOM 679 O O . MET A 1 85 ? -11.752 4.309 -1.312 1.00 98.56 85 MET A O 1
ATOM 683 N N . LEU A 1 86 ? -11.568 4.519 0.919 1.00 98.31 86 LEU A N 1
ATOM 684 C CA . LEU A 1 86 ? -12.057 3.174 1.253 1.00 98.31 86 LEU A CA 1
ATOM 685 C C . LEU A 1 86 ? -13.531 2.963 0.876 1.00 98.31 86 LEU A C 1
ATOM 687 O O . LEU A 1 86 ? -13.948 1.832 0.644 1.00 98.31 86 LEU A O 1
ATOM 691 N N . ALA A 1 87 ? -14.317 4.039 0.797 1.00 98.00 87 ALA A N 1
ATOM 692 C CA . ALA A 1 87 ? -15.707 3.989 0.358 1.00 98.00 87 ALA A CA 1
ATOM 693 C C . ALA A 1 87 ? -15.869 3.734 -1.152 1.00 98.00 87 ALA A C 1
ATOM 695 O O . ALA A 1 87 ? -16.975 3.423 -1.591 1.00 98.00 87 ALA A O 1
ATOM 696 N N . VAL A 1 88 ? -14.807 3.868 -1.958 1.00 98.25 88 VAL A N 1
ATOM 697 C CA . VAL A 1 88 ? -14.853 3.591 -3.400 1.00 98.25 88 VAL A CA 1
ATOM 698 C C . VAL A 1 88 ? -14.688 2.086 -3.637 1.00 98.25 88 VAL A C 1
ATOM 700 O O . VAL A 1 88 ? -13.615 1.544 -3.364 1.00 98.25 88 VAL A O 1
ATOM 703 N N . PRO A 1 89 ? -15.692 1.385 -4.197 1.00 97.75 89 PRO A N 1
ATOM 704 C CA . PRO A 1 89 ? -15.550 -0.029 -4.520 1.00 97.75 89 PRO A CA 1
ATOM 705 C C . PRO A 1 89 ? -14.402 -0.261 -5.507 1.00 97.75 89 PRO A C 1
ATOM 707 O O . PRO A 1 89 ? -14.292 0.428 -6.521 1.00 97.75 89 PRO A O 1
ATOM 710 N N . GLY A 1 90 ? -13.556 -1.251 -5.223 1.00 97.81 90 GLY A N 1
ATOM 711 C CA . GLY A 1 90 ? -12.413 -1.575 -6.076 1.00 97.81 90 GLY A CA 1
ATOM 712 C C . GLY A 1 90 ? -11.209 -0.639 -5.914 1.00 97.81 90 GLY A C 1
ATOM 713 O O . GLY A 1 90 ? -10.383 -0.551 -6.823 1.00 97.81 90 GLY A O 1
ATOM 714 N N . HIS A 1 91 ? -11.095 0.094 -4.795 1.00 98.50 91 HIS A N 1
ATOM 715 C CA . HIS A 1 91 ? -10.003 1.055 -4.586 1.00 98.50 91 HIS A CA 1
ATOM 716 C C . HIS A 1 91 ? -8.609 0.430 -4.689 1.00 98.50 91 HIS A C 1
ATOM 718 O O . HIS A 1 91 ? -7.690 1.072 -5.192 1.00 98.50 91 HIS A O 1
ATOM 724 N N . ALA A 1 92 ? -8.435 -0.811 -4.233 1.00 98.56 92 ALA A N 1
ATOM 725 C CA . ALA A 1 92 ? -7.158 -1.514 -4.306 1.00 98.56 92 ALA A CA 1
ATOM 726 C C . ALA A 1 92 ? -6.878 -2.020 -5.730 1.00 98.56 92 ALA A C 1
ATOM 728 O O . ALA A 1 92 ? -5.760 -1.890 -6.232 1.00 98.56 92 ALA A O 1
ATOM 729 N N . GLU A 1 93 ? -7.902 -2.555 -6.396 1.00 98.69 93 GLU A N 1
ATOM 730 C CA . GLU A 1 93 ? -7.848 -3.041 -7.773 1.00 98.69 93 GLU A CA 1
ATOM 731 C C . GLU A 1 93 ? -7.459 -1.924 -8.745 1.00 98.69 93 GLU A C 1
ATOM 733 O O . GLU A 1 93 ? -6.613 -2.147 -9.603 1.00 98.69 93 GLU A O 1
ATOM 738 N N . TYR A 1 94 ? -7.953 -0.700 -8.542 1.00 98.56 94 TYR A N 1
ATOM 739 C CA . TYR A 1 94 ? -7.527 0.467 -9.319 1.00 98.56 94 TYR A CA 1
ATOM 740 C C . TYR A 1 94 ? -5.997 0.657 -9.320 1.00 98.56 94 TYR A C 1
ATOM 742 O O . TYR A 1 94 ? -5.382 0.837 -10.375 1.00 98.56 94 TYR A O 1
ATOM 750 N N . TYR A 1 95 ? -5.351 0.584 -8.149 1.00 98.62 95 TYR A N 1
ATOM 751 C CA . TYR A 1 95 ? -3.892 0.721 -8.060 1.00 98.62 95 TYR A CA 1
ATOM 752 C C . TYR A 1 95 ? -3.154 -0.502 -8.603 1.00 98.62 95 TYR A C 1
ATOM 754 O O . TYR A 1 95 ? -2.101 -0.338 -9.222 1.00 98.62 95 TYR A O 1
ATOM 762 N N . ARG A 1 96 ? -3.698 -1.711 -8.406 1.00 98.69 96 ARG A N 1
ATOM 763 C CA . ARG A 1 96 ? -3.170 -2.939 -9.015 1.00 98.69 96 ARG A CA 1
ATOM 764 C C . ARG A 1 96 ? -3.110 -2.802 -10.529 1.00 98.69 96 ARG A C 1
ATOM 766 O O . ARG A 1 96 ? -2.048 -3.005 -11.110 1.00 98.69 96 ARG A O 1
ATOM 773 N N . ASP A 1 97 ? -4.233 -2.451 -11.143 1.00 98.69 97 ASP A N 1
ATOM 774 C CA . ASP A 1 97 ? -4.388 -2.434 -12.593 1.00 98.69 97 ASP A CA 1
ATOM 775 C C . ASP A 1 97 ? -3.449 -1.381 -13.197 1.00 98.69 97 ASP A C 1
ATOM 777 O O . ASP A 1 97 ? -2.655 -1.705 -14.075 1.00 98.69 97 ASP A O 1
ATOM 781 N N . ARG A 1 98 ? -3.358 -0.183 -12.598 1.00 98.38 98 ARG A N 1
ATOM 782 C CA . ARG A 1 98 ? -2.381 0.844 -13.009 1.00 98.38 98 ARG A CA 1
ATOM 783 C C . ARG A 1 98 ? -0.921 0.365 -12.937 1.00 98.38 98 ARG A C 1
ATOM 785 O O . ARG A 1 98 ? -0.124 0.693 -13.818 1.00 98.38 98 ARG A O 1
ATOM 792 N N . ILE A 1 99 ? -0.539 -0.390 -11.902 1.00 98.62 99 ILE A N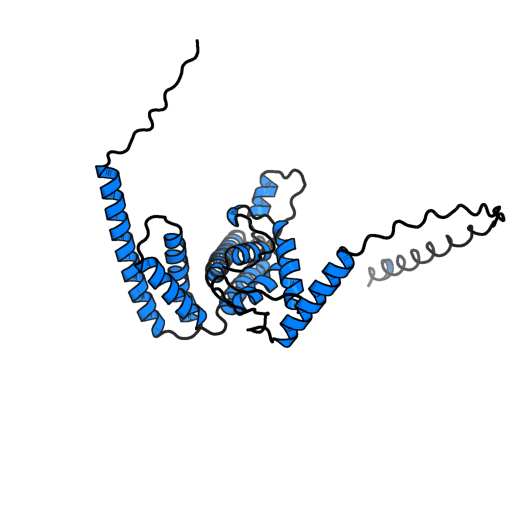 1
ATOM 793 C CA . ILE A 1 99 ? 0.816 -0.965 -11.780 1.00 98.62 99 ILE A CA 1
ATOM 794 C C . ILE A 1 99 ? 1.055 -2.041 -12.850 1.00 98.62 99 ILE A C 1
ATOM 796 O O . ILE A 1 99 ? 2.119 -2.077 -13.469 1.00 98.62 99 ILE A O 1
ATOM 800 N N . LEU A 1 100 ? 0.089 -2.938 -13.057 1.00 98.44 100 LEU A N 1
ATOM 801 C CA . LEU A 1 100 ? 0.218 -4.050 -13.998 1.00 98.44 100 LEU A CA 1
ATOM 802 C C . LEU A 1 100 ? 0.213 -3.577 -15.457 1.00 98.44 100 LEU A C 1
ATOM 804 O O . LEU A 1 100 ? 1.016 -4.075 -16.249 1.00 98.44 100 LEU A O 1
ATOM 808 N N . ASP A 1 101 ? -0.616 -2.592 -15.792 1.00 98.44 101 ASP A N 1
ATOM 809 C CA . ASP A 1 101 ? -0.713 -2.027 -17.138 1.00 98.44 101 ASP A CA 1
ATOM 810 C C . ASP A 1 101 ? 0.576 -1.291 -17.519 1.00 98.44 101 ASP A C 1
ATOM 812 O O . ASP A 1 101 ? 1.174 -1.579 -18.557 1.00 98.44 101 ASP A O 1
ATOM 816 N N . THR A 1 102 ? 1.085 -0.419 -16.639 1.00 98.12 102 THR A N 1
ATOM 817 C CA . THR A 1 102 ? 2.361 0.287 -16.871 1.00 98.12 102 THR A CA 1
ATOM 818 C C . THR A 1 102 ? 3.556 -0.668 -16.933 1.00 98.12 102 THR A C 1
ATOM 820 O O . THR A 1 102 ? 4.483 -0.455 -17.718 1.00 98.12 102 THR A O 1
ATOM 823 N N . ARG A 1 103 ? 3.532 -1.771 -16.168 1.00 97.81 103 ARG A N 1
ATOM 824 C CA . ARG A 1 103 ? 4.531 -2.847 -16.278 1.00 97.81 103 ARG A CA 1
ATOM 825 C C . ARG A 1 103 ? 4.486 -3.504 -17.653 1.00 97.81 103 ARG A C 1
ATOM 827 O O . ARG A 1 103 ? 5.532 -3.672 -18.275 1.00 97.81 103 ARG A O 1
ATOM 834 N N . LEU A 1 104 ? 3.293 -3.857 -18.123 1.00 97.56 104 LEU A N 1
ATOM 835 C CA . LEU A 1 104 ? 3.105 -4.480 -19.428 1.00 97.56 104 LEU A CA 1
ATOM 836 C C . LEU A 1 104 ? 3.558 -3.552 -20.568 1.00 97.56 104 LEU A C 1
ATOM 838 O O . LEU A 1 104 ? 4.144 -4.012 -21.546 1.00 97.56 104 LEU A O 1
ATOM 842 N N . GLU A 1 105 ? 3.305 -2.248 -20.460 1.00 97.19 105 GLU A N 1
ATOM 843 C CA . GLU A 1 105 ? 3.798 -1.250 -21.417 1.00 97.19 105 GLU A CA 1
ATOM 844 C C . GLU A 1 105 ? 5.323 -1.163 -21.441 1.00 97.19 105 GLU A C 1
ATOM 846 O O . GLU A 1 105 ? 5.921 -1.184 -22.519 1.00 97.19 105 GLU A O 1
ATOM 851 N N . TYR A 1 106 ? 5.957 -1.127 -20.269 1.00 97.00 106 TYR A N 1
ATOM 852 C CA . TYR A 1 106 ? 7.412 -1.126 -20.162 1.00 97.00 106 TYR A CA 1
ATOM 853 C C . TYR A 1 106 ? 8.033 -2.389 -20.779 1.00 97.00 106 TYR A C 1
ATOM 855 O O . TYR A 1 106 ? 8.957 -2.291 -21.586 1.00 97.00 106 TYR A O 1
ATOM 863 N N . GLU A 1 107 ? 7.478 -3.571 -20.501 1.00 95.94 107 GLU A N 1
ATOM 864 C CA . GLU A 1 107 ? 7.944 -4.850 -21.064 1.00 95.94 107 GLU A CA 1
ATOM 865 C C . GLU A 1 107 ? 7.848 -4.908 -22.593 1.00 95.94 107 GLU A C 1
ATOM 867 O O . GLU A 1 107 ? 8.673 -5.547 -23.245 1.00 95.94 107 GLU A O 1
ATOM 872 N N . LYS A 1 108 ? 6.882 -4.202 -23.195 1.00 96.75 108 LYS A N 1
ATOM 873 C CA . LYS A 1 108 ? 6.775 -4.096 -24.656 1.00 96.75 108 LYS A CA 1
ATOM 874 C C . LYS A 1 108 ? 7.905 -3.281 -25.278 1.00 96.75 108 LYS A C 1
ATOM 876 O O . LYS A 1 108 ? 8.070 -3.384 -26.491 1.00 96.75 108 LYS A O 1
ATOM 881 N N . ILE A 1 109 ? 8.624 -2.451 -24.529 1.00 96.19 109 ILE A N 1
ATOM 882 C CA . ILE A 1 109 ? 9.643 -1.530 -25.062 1.00 96.19 109 ILE A CA 1
ATOM 883 C C . ILE A 1 109 ? 11.049 -1.942 -24.611 1.00 96.19 109 ILE A C 1
ATOM 885 O O . ILE A 1 109 ? 12.003 -1.784 -25.373 1.00 96.19 109 ILE A O 1
ATOM 889 N N . LYS A 1 110 ? 11.163 -2.523 -23.413 1.00 93.94 110 LYS A N 1
ATOM 890 C CA . LYS A 1 110 ? 12.417 -2.957 -22.798 1.00 93.94 110 LYS A CA 1
ATOM 891 C C . LYS A 1 110 ? 13.278 -3.790 -23.752 1.00 93.94 110 LYS A C 1
ATOM 893 O O . LYS A 1 110 ? 12.835 -4.814 -24.275 1.00 93.94 110 LYS A O 1
ATOM 898 N N . GLY A 1 111 ? 14.524 -3.362 -23.952 1.00 92.06 111 GLY A N 1
ATOM 899 C CA . GLY A 1 111 ? 15.520 -4.092 -24.739 1.00 92.06 111 GLY A CA 1
ATOM 900 C C . GLY A 1 111 ? 15.339 -4.004 -26.258 1.00 92.06 111 GLY A C 1
ATOM 901 O O . GLY A 1 111 ? 16.024 -4.719 -26.987 1.00 92.06 111 GLY A O 1
ATOM 902 N N . LYS A 1 112 ? 14.451 -3.135 -26.764 1.00 94.75 112 LYS A N 1
ATOM 903 C CA . LYS A 1 112 ? 14.254 -2.923 -28.214 1.00 94.75 112 LYS A CA 1
ATOM 904 C C . LYS A 1 112 ? 15.203 -1.899 -28.843 1.00 94.75 112 LYS A C 1
ATOM 906 O O . LYS A 1 112 ? 15.118 -1.653 -30.041 1.00 94.75 112 LYS A O 1
ATOM 911 N N . GLY A 1 113 ? 16.096 -1.298 -28.056 1.00 90.06 113 GLY A N 1
ATOM 912 C CA . GLY A 1 113 ? 17.044 -0.280 -28.527 1.00 90.06 113 GLY A CA 1
ATOM 913 C C . GLY A 1 113 ? 16.463 1.138 -28.634 1.00 90.06 113 GLY A C 1
ATOM 914 O O . GLY A 1 113 ? 17.171 2.051 -29.043 1.00 90.06 113 GLY A O 1
ATOM 915 N N . GLU A 1 114 ? 15.204 1.351 -28.233 1.00 93.75 114 GLU A N 1
ATOM 916 C CA . GLU A 1 114 ? 14.557 2.670 -28.157 1.00 93.75 114 GLU A CA 1
ATOM 917 C C . GLU A 1 114 ? 14.855 3.343 -26.799 1.00 93.75 114 GLU A C 1
ATOM 919 O O . GLU A 1 114 ? 13.973 3.439 -25.947 1.00 93.75 114 GLU A O 1
ATOM 924 N N . ILE A 1 115 ? 16.104 3.782 -26.582 1.00 92.75 115 ILE A N 1
ATOM 925 C CA . ILE A 1 115 ? 16.626 4.223 -25.267 1.00 92.75 115 ILE A CA 1
ATOM 926 C C . ILE A 1 115 ? 15.727 5.267 -24.581 1.00 92.75 115 ILE A C 1
ATOM 928 O O . ILE A 1 115 ? 15.322 5.065 -23.436 1.00 92.75 115 ILE A O 1
ATOM 932 N N . ASP A 1 116 ? 15.375 6.355 -25.273 1.00 95.44 116 ASP A N 1
ATOM 933 C CA . ASP A 1 116 ? 14.572 7.441 -24.686 1.00 95.44 116 ASP A CA 1
ATOM 934 C C . ASP A 1 116 ? 13.158 6.978 -24.320 1.00 95.44 116 ASP A C 1
ATOM 936 O O . ASP A 1 116 ? 12.611 7.331 -23.271 1.00 95.44 116 ASP A O 1
ATOM 940 N N . ARG A 1 117 ? 12.566 6.135 -25.170 1.00 95.81 117 ARG A N 1
ATOM 941 C CA . ARG A 1 117 ? 11.228 5.588 -24.946 1.00 95.81 117 ARG A CA 1
ATOM 942 C C . ARG A 1 117 ? 11.222 4.595 -23.789 1.00 95.81 117 ARG A C 1
ATOM 944 O O . ARG A 1 117 ? 10.293 4.607 -22.985 1.00 95.81 117 ARG A O 1
ATOM 951 N N . GLU A 1 118 ? 12.254 3.761 -23.687 1.00 95.50 118 GLU A N 1
ATOM 952 C CA . GLU A 1 118 ? 12.441 2.838 -22.570 1.00 95.50 118 GLU A CA 1
ATOM 953 C C . GLU A 1 118 ? 12.617 3.604 -21.252 1.00 95.50 118 GLU A C 1
ATOM 955 O O . GLU A 1 118 ? 11.957 3.282 -20.264 1.00 95.50 118 GLU A O 1
ATOM 960 N N . ALA A 1 119 ? 13.431 4.665 -21.242 1.00 94.75 119 ALA A N 1
ATOM 961 C CA . ALA A 1 119 ? 13.613 5.525 -20.074 1.00 94.75 119 ALA A CA 1
ATOM 962 C C . ALA A 1 119 ? 12.304 6.214 -19.641 1.00 94.75 119 ALA A C 1
ATOM 964 O O . ALA A 1 119 ? 11.991 6.261 -18.445 1.00 94.75 119 ALA A O 1
ATOM 965 N N . GLY A 1 120 ? 11.509 6.694 -20.603 1.00 96.62 120 GLY A N 1
ATOM 966 C CA . GLY A 1 120 ? 10.174 7.239 -20.351 1.00 96.62 120 GLY A CA 1
ATOM 967 C C . GLY A 1 120 ? 9.232 6.199 -19.739 1.00 96.62 120 GLY A C 1
ATOM 968 O O . GLY A 1 120 ? 8.670 6.424 -18.666 1.00 96.62 120 GLY A O 1
ATOM 969 N N . ALA A 1 121 ? 9.113 5.022 -20.360 1.00 96.88 121 ALA A N 1
ATOM 970 C CA . ALA A 1 121 ? 8.262 3.935 -19.872 1.00 96.88 121 ALA A CA 1
ATOM 971 C C . ALA A 1 121 ? 8.684 3.439 -18.476 1.00 96.88 121 ALA A C 1
ATOM 973 O O . ALA A 1 121 ? 7.831 3.199 -17.619 1.00 96.88 121 ALA A O 1
ATOM 974 N N . ARG A 1 122 ? 9.994 3.366 -18.203 1.00 96.31 122 ARG A N 1
ATOM 975 C CA . ARG A 1 122 ? 10.528 3.034 -16.875 1.00 96.31 122 ARG A CA 1
ATOM 976 C C . ARG A 1 122 ? 10.120 4.063 -15.824 1.00 96.31 122 ARG A C 1
ATOM 978 O O . ARG A 1 122 ? 9.706 3.683 -14.732 1.00 96.31 122 ARG A O 1
ATOM 985 N N . THR A 1 123 ? 10.197 5.353 -16.150 1.00 96.94 123 THR A N 1
ATOM 986 C CA . THR A 1 123 ? 9.748 6.434 -15.256 1.00 96.94 123 THR A CA 1
ATOM 987 C C . THR A 1 123 ? 8.252 6.316 -14.949 1.00 96.94 123 THR A C 1
ATOM 989 O O . THR A 1 123 ? 7.856 6.411 -13.787 1.00 96.94 123 THR A O 1
ATOM 992 N N . HIS A 1 124 ? 7.416 6.041 -15.955 1.00 97.56 124 HIS A N 1
ATOM 993 C CA . HIS A 1 124 ? 5.975 5.839 -15.754 1.00 97.56 124 HIS A CA 1
ATOM 994 C C . HIS A 1 124 ? 5.667 4.650 -14.841 1.00 97.56 124 HIS A C 1
ATOM 996 O O . HIS A 1 124 ? 4.862 4.785 -13.917 1.00 97.56 124 HIS A O 1
ATOM 1002 N N . LEU A 1 125 ? 6.343 3.520 -15.054 1.00 97.94 125 LEU A N 1
ATOM 1003 C CA . LEU A 1 125 ? 6.241 2.347 -14.192 1.00 97.94 125 LEU A CA 1
ATOM 1004 C C . LEU A 1 125 ? 6.681 2.660 -12.753 1.00 97.94 125 LEU A C 1
ATOM 1006 O O . LEU A 1 125 ? 5.944 2.360 -11.816 1.00 97.94 125 LEU A O 1
ATOM 1010 N N . SER A 1 126 ? 7.838 3.303 -12.569 1.00 97.06 126 SER A N 1
ATOM 1011 C CA . SER A 1 126 ? 8.337 3.688 -11.241 1.00 97.06 126 SER A CA 1
ATOM 1012 C C . SER A 1 126 ? 7.328 4.565 -10.498 1.00 97.06 126 SER A C 1
ATOM 1014 O O . SER A 1 126 ? 7.022 4.311 -9.333 1.00 97.06 126 SER A O 1
ATOM 1016 N N . ASN A 1 127 ? 6.747 5.554 -11.182 1.00 97.38 127 ASN A N 1
ATOM 1017 C CA . ASN A 1 127 ? 5.728 6.429 -10.606 1.00 97.38 127 ASN A CA 1
ATOM 1018 C C . ASN A 1 127 ? 4.451 5.658 -10.244 1.00 97.38 127 ASN A C 1
ATOM 1020 O O . ASN A 1 127 ? 3.910 5.852 -9.158 1.00 97.38 127 ASN A O 1
ATOM 1024 N N . ALA A 1 128 ? 3.980 4.756 -11.112 1.00 98.25 128 ALA A N 1
ATOM 1025 C CA . ALA A 1 128 ? 2.807 3.928 -10.835 1.00 98.25 128 ALA A CA 1
ATOM 1026 C C . ALA A 1 128 ? 3.021 3.008 -9.624 1.00 98.25 128 ALA A C 1
ATOM 1028 O O . ALA A 1 128 ? 2.143 2.912 -8.768 1.00 98.25 128 ALA A O 1
ATOM 1029 N N . GLN A 1 129 ? 4.196 2.381 -9.513 1.00 98.06 129 GLN A N 1
ATOM 1030 C CA . GLN A 1 129 ? 4.564 1.559 -8.360 1.00 98.06 129 GLN A CA 1
ATOM 1031 C C . GLN A 1 129 ? 4.647 2.392 -7.079 1.00 98.06 129 GLN A C 1
ATOM 1033 O O . GLN A 1 129 ? 4.047 2.022 -6.069 1.00 98.06 129 GLN A O 1
ATOM 1038 N N . GLN A 1 130 ? 5.364 3.517 -7.113 1.00 96.69 130 GLN A N 1
ATOM 1039 C CA . GLN A 1 130 ? 5.532 4.389 -5.955 1.00 96.69 130 GLN A CA 1
ATOM 1040 C C . GLN A 1 130 ? 4.185 4.930 -5.468 1.00 96.69 130 GLN A C 1
ATOM 1042 O O . GLN A 1 130 ? 3.891 4.836 -4.277 1.00 96.69 130 GLN A O 1
ATOM 1047 N N . ASP A 1 131 ? 3.352 5.449 -6.371 1.00 97.44 131 ASP A N 1
ATOM 1048 C CA . ASP A 1 131 ? 2.022 5.951 -6.036 1.00 97.44 131 ASP A CA 1
ATOM 1049 C C . ASP A 1 131 ? 1.115 4.831 -5.525 1.00 97.44 131 ASP A C 1
ATOM 1051 O O . ASP A 1 131 ? 0.486 4.982 -4.477 1.00 97.44 131 ASP A O 1
ATOM 1055 N N . GLY A 1 132 ? 1.041 3.709 -6.246 1.00 98.44 132 GLY A N 1
ATOM 1056 C CA . GLY A 1 132 ? 0.108 2.627 -5.951 1.00 98.44 132 GLY A CA 1
ATOM 1057 C C . GLY A 1 132 ? 0.427 1.923 -4.637 1.00 98.44 132 GLY A C 1
ATOM 1058 O O . GLY A 1 132 ? -0.429 1.862 -3.755 1.00 98.44 132 GLY A O 1
ATOM 1059 N N . PHE A 1 133 ? 1.667 1.461 -4.449 1.00 98.56 133 PHE A N 1
ATOM 1060 C CA . PHE A 1 133 ? 2.054 0.773 -3.214 1.00 98.56 133 PHE A CA 1
ATOM 1061 C C . PHE A 1 133 ? 2.012 1.698 -2.000 1.00 98.56 133 PHE A C 1
ATOM 1063 O O . PHE A 1 133 ? 1.499 1.297 -0.956 1.00 98.56 133 PHE A O 1
ATOM 1070 N N . ARG A 1 134 ? 2.491 2.944 -2.124 1.00 97.69 134 ARG A N 1
ATOM 1071 C CA . ARG A 1 134 ? 2.457 3.895 -1.004 1.00 97.69 134 ARG A CA 1
ATOM 1072 C C . ARG A 1 134 ? 1.032 4.294 -0.639 1.00 97.69 134 ARG A C 1
ATOM 1074 O O . ARG A 1 134 ? 0.756 4.482 0.533 1.00 97.69 134 ARG A O 1
ATOM 1081 N N . THR A 1 135 ? 0.124 4.406 -1.605 1.00 98.62 135 THR A N 1
ATOM 1082 C CA . THR A 1 135 ? -1.286 4.693 -1.301 1.00 98.62 135 THR A CA 1
ATOM 1083 C C . THR A 1 135 ? -1.958 3.495 -0.635 1.00 98.62 135 THR A C 1
ATOM 1085 O O . THR A 1 135 ? -2.581 3.654 0.409 1.00 98.62 135 THR A O 1
ATOM 1088 N N . MET A 1 136 ? -1.770 2.284 -1.171 1.00 98.69 136 MET A N 1
ATOM 1089 C CA . MET A 1 136 ? -2.306 1.056 -0.573 1.00 98.69 136 MET A CA 1
ATOM 1090 C C . MET A 1 136 ? -1.780 0.802 0.848 1.00 98.69 136 MET A C 1
ATOM 1092 O O . MET A 1 136 ? -2.529 0.315 1.687 1.00 98.69 136 MET A O 1
ATOM 1096 N N . ALA A 1 137 ? -0.543 1.200 1.159 1.00 98.12 137 ALA A N 1
ATOM 1097 C CA . ALA A 1 137 ? 0.023 1.136 2.511 1.00 98.12 137 ALA A CA 1
ATOM 1098 C C . ALA A 1 137 ? -0.782 1.919 3.571 1.00 98.12 137 ALA A C 1
ATOM 1100 O O . ALA A 1 137 ? -0.629 1.660 4.762 1.00 98.12 137 ALA A O 1
ATOM 1101 N N . TYR A 1 138 ? -1.638 2.852 3.145 1.00 98.31 138 TYR A N 1
ATOM 1102 C CA . TYR A 1 138 ? -2.476 3.687 4.007 1.00 98.31 138 TYR A CA 1
ATOM 1103 C C . TYR A 1 138 ? -3.972 3.376 3.877 1.00 98.31 138 TYR A C 1
ATOM 1105 O O . TYR A 1 138 ? -4.792 4.139 4.374 1.00 98.31 138 TYR A O 1
ATOM 1113 N N . LEU A 1 139 ? -4.356 2.281 3.214 1.00 98.44 139 LEU A N 1
ATOM 1114 C CA . LEU A 1 139 ? -5.757 1.894 3.010 1.00 98.44 139 LEU A CA 1
ATOM 1115 C C . LEU A 1 139 ? -6.023 0.517 3.639 1.00 98.44 139 LEU A C 1
ATOM 1117 O O . LEU A 1 139 ? -6.037 -0.485 2.918 1.00 98.44 139 LEU A O 1
ATOM 1121 N N . PRO A 1 140 ? -6.215 0.423 4.969 1.00 98.06 140 PRO A N 1
ATOM 1122 C CA . PRO A 1 140 ? -6.471 -0.846 5.644 1.00 98.06 140 PRO A CA 1
ATOM 1123 C C . PRO A 1 140 ? -7.831 -1.415 5.229 1.00 98.06 140 PRO A C 1
ATOM 1125 O O . PRO A 1 140 ? -8.881 -0.954 5.658 1.00 98.06 140 PRO A O 1
ATOM 1128 N N . SER A 1 141 ? -7.811 -2.422 4.358 1.00 98.50 141 SER A N 1
ATOM 1129 C CA . SER A 1 141 ? -9.011 -3.143 3.936 1.00 98.50 141 SER A CA 1
ATOM 1130 C C . SER A 1 141 ? -8.666 -4.549 3.462 1.00 98.50 141 SER A C 1
ATOM 1132 O O . SER A 1 141 ? -7.531 -4.817 3.054 1.00 98.50 141 SER A O 1
ATOM 1134 N N . VAL A 1 142 ? -9.664 -5.432 3.452 1.00 98.44 142 VAL A N 1
ATOM 1135 C CA . VAL A 1 142 ? -9.532 -6.784 2.892 1.00 98.44 142 VAL A CA 1
ATOM 1136 C C . VAL A 1 142 ? -9.101 -6.740 1.424 1.00 98.44 142 VAL A C 1
ATOM 1138 O O . VAL A 1 142 ? -8.187 -7.464 1.034 1.00 98.44 142 VAL A O 1
ATOM 1141 N N . GLY A 1 143 ? -9.687 -5.838 0.626 1.00 98.56 143 GLY A N 1
ATOM 1142 C CA . GLY A 1 143 ? -9.326 -5.656 -0.785 1.00 98.56 143 GLY A CA 1
ATOM 1143 C C . GLY A 1 143 ? -7.851 -5.291 -0.972 1.00 98.56 143 GLY A C 1
ATOM 1144 O O . GLY A 1 143 ? -7.163 -5.899 -1.790 1.00 98.56 143 GLY A O 1
ATOM 1145 N N . THR A 1 144 ? -7.330 -4.381 -0.145 1.00 98.81 144 THR A N 1
ATOM 1146 C CA . THR A 1 144 ? -5.906 -4.013 -0.143 1.00 98.81 144 THR A CA 1
ATOM 1147 C C . THR A 1 144 ? -5.012 -5.208 0.188 1.00 98.81 144 THR A C 1
ATOM 1149 O O . THR A 1 144 ? -4.051 -5.472 -0.532 1.00 98.81 144 THR A O 1
ATOM 1152 N N . VAL A 1 145 ? -5.327 -5.963 1.250 1.00 98.62 145 VAL A N 1
ATOM 1153 C CA . VAL A 1 145 ? -4.549 -7.154 1.644 1.00 98.62 145 VAL A CA 1
ATOM 1154 C C . VAL A 1 145 ? -4.564 -8.209 0.539 1.00 98.62 145 VAL A C 1
ATOM 1156 O O . VAL A 1 145 ? -3.521 -8.784 0.226 1.00 98.62 145 VAL A O 1
ATOM 1159 N N . ARG A 1 146 ? -5.721 -8.429 -0.094 1.00 98.75 146 ARG A N 1
ATOM 1160 C CA . ARG A 1 146 ? -5.874 -9.353 -1.220 1.00 98.75 146 ARG A CA 1
ATOM 1161 C C . ARG A 1 146 ? -4.990 -8.954 -2.399 1.00 98.75 146 ARG A C 1
ATOM 1163 O O . ARG A 1 146 ? -4.185 -9.773 -2.832 1.00 98.75 146 ARG A O 1
ATOM 1170 N N . VAL A 1 147 ? -5.100 -7.711 -2.867 1.00 98.75 147 VAL A N 1
ATOM 1171 C CA . VAL A 1 147 ? -4.329 -7.188 -4.006 1.00 98.75 147 VAL A CA 1
ATOM 1172 C C . VAL A 1 147 ? -2.826 -7.231 -3.742 1.00 98.75 147 VAL A C 1
ATOM 1174 O O . VAL A 1 147 ? -2.064 -7.731 -4.569 1.00 98.75 147 VAL A O 1
ATOM 1177 N N . LEU A 1 148 ? -2.377 -6.733 -2.586 1.00 98.75 148 LEU A N 1
ATOM 1178 C CA . LEU A 1 148 ? -0.957 -6.759 -2.239 1.00 98.75 148 LEU A CA 1
ATOM 1179 C C . LEU A 1 148 ? -0.448 -8.201 -2.141 1.00 98.75 148 LEU A C 1
ATOM 1181 O O . LEU A 1 148 ? 0.634 -8.504 -2.637 1.00 98.75 148 LEU A O 1
ATOM 1185 N N . GLY A 1 149 ? -1.244 -9.103 -1.565 1.00 98.44 149 GLY A N 1
ATOM 1186 C CA . GLY A 1 149 ? -0.921 -10.521 -1.480 1.00 98.44 149 GLY A CA 1
ATOM 1187 C C . GLY A 1 149 ? -0.776 -11.209 -2.840 1.00 98.44 149 GLY A C 1
ATOM 1188 O O . GLY A 1 149 ? 0.148 -11.998 -3.032 1.00 98.44 149 GLY A O 1
ATOM 1189 N N . GLU A 1 150 ? -1.624 -10.875 -3.815 1.00 98.62 150 GLU A N 1
ATOM 1190 C CA . GLU A 1 150 ? -1.484 -11.344 -5.201 1.00 98.62 150 GLU A CA 1
ATOM 1191 C C . GLU A 1 150 ? -0.174 -10.845 -5.829 1.00 98.62 150 GLU A C 1
ATOM 1193 O O . GLU A 1 150 ? 0.579 -11.629 -6.419 1.00 98.62 150 GLU A O 1
ATOM 1198 N N . LEU A 1 151 ? 0.153 -9.565 -5.625 1.00 98.62 151 LEU A N 1
ATOM 1199 C CA . LEU A 1 151 ? 1.373 -8.940 -6.143 1.00 98.62 151 LEU A CA 1
ATOM 1200 C C . LEU A 1 151 ? 2.665 -9.487 -5.506 1.00 98.62 151 LEU A C 1
ATOM 1202 O O . LEU A 1 151 ? 3.731 -9.330 -6.097 1.00 98.62 151 LEU A O 1
ATOM 1206 N N . LEU A 1 152 ? 2.611 -10.200 -4.370 1.00 98.25 152 LEU A N 1
ATOM 1207 C CA . LEU A 1 152 ? 3.778 -10.901 -3.796 1.00 98.25 152 LEU A CA 1
ATOM 1208 C C . LEU A 1 152 ? 4.343 -11.999 -4.708 1.00 98.25 152 LEU A C 1
ATOM 1210 O O . LEU A 1 152 ? 5.488 -12.421 -4.521 1.00 98.25 152 LEU A O 1
ATOM 1214 N N . SER A 1 153 ? 3.549 -12.491 -5.660 1.00 97.56 153 SER A N 1
ATOM 1215 C CA . SER A 1 153 ? 3.984 -13.497 -6.639 1.00 97.56 153 SER A CA 1
ATOM 1216 C C . SER A 1 153 ? 4.529 -12.872 -7.929 1.00 97.56 153 SER A C 1
ATOM 1218 O O . SER A 1 153 ? 5.032 -13.591 -8.786 1.00 97.56 153 SER A O 1
ATOM 1220 N N . ASP A 1 154 ? 4.441 -11.547 -8.079 1.00 97.62 154 ASP A N 1
ATOM 1221 C CA . ASP A 1 154 ? 4.921 -10.838 -9.262 1.00 97.62 154 ASP A CA 1
ATOM 1222 C C . ASP A 1 154 ? 6.398 -10.441 -9.111 1.00 97.62 154 ASP A C 1
ATOM 1224 O O . ASP A 1 154 ? 6.746 -9.368 -8.608 1.00 97.62 154 ASP A O 1
ATOM 1228 N N . GLU A 1 155 ? 7.268 -11.351 -9.546 1.00 96.31 155 GLU A N 1
ATOM 1229 C CA . GLU A 1 155 ? 8.730 -11.221 -9.487 1.00 96.31 155 GLU A CA 1
ATOM 1230 C C . GLU A 1 155 ? 9.319 -10.507 -10.724 1.00 96.31 155 GLU A C 1
ATOM 1232 O O . GLU A 1 155 ? 10.538 -10.419 -10.873 1.00 96.31 155 GLU A O 1
ATOM 1237 N N . ARG A 1 156 ? 8.487 -9.976 -11.633 1.00 95.38 156 ARG A N 1
ATOM 1238 C CA . ARG A 1 156 ? 8.970 -9.302 -12.852 1.00 95.38 156 ARG A CA 1
ATOM 1239 C C . ARG A 1 156 ? 9.811 -8.076 -12.497 1.00 95.38 156 ARG A C 1
ATOM 1241 O O . ARG A 1 156 ? 9.425 -7.258 -11.664 1.00 95.38 156 ARG A O 1
ATOM 1248 N N . GLY A 1 157 ? 10.967 -7.951 -13.148 1.00 90.31 157 GLY A N 1
ATOM 1249 C CA . GLY A 1 157 ? 11.974 -6.926 -12.850 1.00 90.31 157 GLY A CA 1
ATOM 1250 C C . GLY A 1 157 ? 12.942 -7.294 -11.720 1.00 90.31 157 GLY A C 1
ATOM 1251 O O . GLY A 1 157 ? 13.848 -6.520 -11.434 1.00 90.31 157 GLY A O 1
ATOM 1252 N N . TYR A 1 158 ? 12.800 -8.464 -11.087 1.00 92.62 158 TYR A N 1
ATOM 1253 C CA . TYR A 1 158 ? 13.799 -8.950 -10.139 1.00 92.62 158 TYR A CA 1
ATOM 1254 C C . TYR A 1 158 ? 15.061 -9.422 -10.869 1.00 92.62 158 TYR A C 1
ATOM 1256 O O . TYR A 1 158 ? 15.004 -10.292 -11.739 1.00 92.62 158 TYR A O 1
ATOM 1264 N N . THR A 1 159 ? 16.208 -8.883 -10.460 1.00 89.75 159 THR A N 1
ATOM 1265 C CA . THR A 1 159 ? 17.528 -9.338 -10.905 1.00 89.75 159 THR A CA 1
ATOM 1266 C C . THR A 1 159 ? 18.255 -9.950 -9.716 1.00 89.75 159 THR A C 1
ATOM 1268 O O . THR A 1 159 ? 18.572 -9.256 -8.749 1.00 89.75 159 THR A O 1
ATOM 1271 N N . LYS A 1 160 ? 18.516 -11.262 -9.771 1.00 89.19 160 LYS A N 1
ATOM 1272 C CA . LYS A 1 160 ? 19.305 -11.943 -8.742 1.00 89.19 160 LYS A CA 1
ATOM 1273 C C . LYS A 1 160 ? 20.774 -11.571 -8.906 1.00 89.19 160 LYS A C 1
ATOM 1275 O O . LYS A 1 160 ? 21.402 -11.952 -9.890 1.00 89.19 160 LYS A O 1
ATOM 1280 N N . LEU A 1 161 ? 21.308 -10.862 -7.920 1.00 88.69 161 LEU A N 1
ATOM 1281 C CA . LEU A 1 161 ? 22.723 -10.521 -7.866 1.00 88.69 161 LEU A CA 1
ATOM 1282 C C . LEU A 1 161 ? 23.573 -11.747 -7.479 1.00 88.69 161 LEU A C 1
ATOM 1284 O O . LEU A 1 161 ? 23.107 -12.604 -6.715 1.00 88.69 161 LEU A O 1
ATOM 1288 N N . PRO A 1 162 ? 24.812 -11.862 -7.990 1.00 91.94 162 PRO A N 1
ATOM 1289 C CA . PRO A 1 162 ? 25.779 -12.830 -7.482 1.00 91.94 162 PRO A CA 1
ATOM 1290 C C . PRO A 1 162 ? 26.172 -12.498 -6.031 1.00 91.94 162 PRO A C 1
ATOM 1292 O O . PRO A 1 162 ? 25.845 -11.437 -5.510 1.00 91.94 162 PRO A O 1
ATOM 1295 N N . ALA A 1 163 ? 26.890 -13.406 -5.360 1.00 90.25 163 ALA A N 1
ATOM 1296 C CA . ALA A 1 163 ? 27.251 -13.241 -3.944 1.00 90.25 163 ALA A CA 1
ATOM 1297 C C . ALA A 1 163 ? 28.114 -11.993 -3.662 1.00 90.25 163 ALA A C 1
ATOM 1299 O O . ALA A 1 163 ? 28.007 -11.416 -2.586 1.00 90.25 163 ALA A O 1
ATOM 1300 N N . ASN A 1 164 ? 28.940 -11.582 -4.629 1.00 92.00 164 ASN A N 1
ATOM 1301 C CA . ASN A 1 164 ? 29.781 -10.386 -4.570 1.00 92.00 164 ASN A CA 1
ATOM 1302 C C . ASN A 1 164 ? 29.541 -9.562 -5.845 1.00 92.00 164 ASN A C 1
ATOM 1304 O O . ASN A 1 164 ? 30.313 -9.706 -6.795 1.00 92.00 164 ASN A O 1
ATOM 1308 N N . PRO A 1 165 ? 28.445 -8.788 -5.914 1.00 93.69 165 PRO A N 1
ATOM 1309 C CA . PRO A 1 165 ? 28.102 -8.058 -7.122 1.00 93.69 165 PRO A CA 1
ATOM 1310 C C . PRO A 1 165 ? 29.064 -6.898 -7.369 1.00 93.69 165 PRO A C 1
ATOM 1312 O O . PRO A 1 165 ? 29.572 -6.282 -6.428 1.00 93.69 165 PRO A O 1
ATOM 1315 N N . THR A 1 166 ? 29.301 -6.584 -8.639 1.00 95.88 166 THR A N 1
ATOM 1316 C CA . THR A 1 166 ? 29.977 -5.338 -9.021 1.00 95.88 166 THR A CA 1
ATOM 1317 C C . THR A 1 166 ? 29.039 -4.141 -8.830 1.00 95.88 166 THR A C 1
ATOM 1319 O O . THR A 1 166 ? 27.822 -4.302 -8.722 1.00 95.88 166 THR A O 1
ATOM 1322 N N . LEU A 1 167 ? 29.591 -2.921 -8.803 1.00 94.38 167 LEU A N 1
ATOM 1323 C CA . LEU A 1 167 ? 28.772 -1.702 -8.758 1.00 94.38 167 LEU A CA 1
ATOM 1324 C C . LEU A 1 167 ? 27.820 -1.630 -9.959 1.00 94.38 167 LEU A C 1
ATOM 1326 O O . LEU A 1 167 ? 26.633 -1.398 -9.764 1.00 94.38 167 LEU A O 1
ATOM 1330 N N . ASP A 1 168 ? 28.309 -1.941 -11.159 1.00 94.62 168 ASP A N 1
ATOM 1331 C CA . ASP A 1 168 ? 27.498 -1.968 -12.380 1.00 94.62 168 ASP A CA 1
ATOM 1332 C C . ASP A 1 168 ? 26.334 -2.969 -12.272 1.00 94.62 168 ASP A C 1
ATOM 1334 O O . ASP A 1 168 ? 25.205 -2.661 -12.647 1.00 94.62 168 ASP A O 1
ATOM 1338 N N . GLU A 1 169 ? 26.569 -4.163 -11.714 1.00 92.81 169 GLU A N 1
ATOM 1339 C CA . GLU A 1 169 ? 25.506 -5.151 -11.489 1.00 92.81 169 GLU A CA 1
ATOM 1340 C C . GLU A 1 169 ? 24.467 -4.643 -10.483 1.00 92.81 169 GLU A C 1
ATOM 1342 O O . GLU A 1 169 ? 23.265 -4.826 -10.693 1.00 92.81 169 GLU A O 1
ATOM 1347 N N . MET A 1 170 ? 24.909 -3.981 -9.409 1.00 91.00 170 MET A N 1
ATOM 1348 C CA . MET A 1 170 ? 24.015 -3.371 -8.422 1.00 91.00 170 MET A CA 1
ATOM 1349 C C . MET A 1 170 ? 23.187 -2.238 -9.028 1.00 91.00 170 MET A C 1
ATOM 1351 O O . MET A 1 170 ? 21.989 -2.162 -8.759 1.00 91.00 170 MET A O 1
ATOM 1355 N N . GLU A 1 171 ? 23.797 -1.383 -9.849 1.00 91.31 171 GLU A N 1
ATOM 1356 C CA . GLU A 1 171 ? 23.110 -0.300 -10.550 1.00 91.31 171 GLU A CA 1
ATOM 1357 C C . GLU A 1 171 ? 22.049 -0.858 -11.495 1.00 91.31 171 GLU A C 1
ATOM 1359 O O . GLU A 1 171 ? 20.887 -0.467 -11.399 1.00 91.31 171 GLU A O 1
ATOM 1364 N N . VAL A 1 172 ? 22.403 -1.846 -12.323 1.00 89.56 172 VAL A N 1
ATOM 1365 C CA . VAL A 1 172 ? 21.463 -2.515 -13.236 1.00 89.56 172 VAL A CA 1
ATOM 1366 C C . VAL A 1 172 ? 20.315 -3.172 -12.470 1.00 89.56 172 VAL A C 1
ATOM 1368 O O . VAL A 1 172 ? 19.153 -3.015 -12.845 1.00 89.56 172 VAL A O 1
ATOM 1371 N N . ALA A 1 173 ? 20.602 -3.867 -11.367 1.00 88.81 173 ALA A N 1
ATOM 1372 C CA . ALA A 1 173 ? 19.564 -4.469 -10.534 1.00 88.81 173 ALA A CA 1
ATOM 1373 C C . ALA A 1 173 ? 18.680 -3.424 -9.830 1.00 88.81 173 ALA A C 1
ATOM 1375 O O . ALA A 1 173 ? 17.511 -3.699 -9.566 1.00 88.81 173 ALA A O 1
ATOM 1376 N N . ALA A 1 174 ? 19.207 -2.232 -9.536 1.00 88.56 174 ALA A N 1
ATOM 1377 C CA . ALA A 1 174 ? 18.462 -1.133 -8.925 1.00 88.56 174 ALA A CA 1
ATOM 1378 C C . ALA A 1 174 ? 17.585 -0.357 -9.923 1.00 88.56 174 ALA A C 1
ATOM 1380 O O . ALA A 1 174 ? 16.674 0.353 -9.496 1.00 88.56 174 ALA A O 1
ATOM 1381 N N . MET A 1 175 ? 17.813 -0.504 -11.235 1.00 89.62 175 MET A N 1
ATOM 1382 C CA . MET A 1 175 ? 17.003 0.156 -12.270 1.00 89.62 175 MET A CA 1
ATOM 1383 C C . MET A 1 175 ? 15.541 -0.299 -12.265 1.00 89.62 175 MET A C 1
ATOM 1385 O O . MET A 1 175 ? 14.670 0.441 -12.723 1.00 89.62 175 MET A O 1
ATOM 1389 N N . GLU A 1 176 ? 15.259 -1.503 -11.766 1.00 90.25 176 GLU A N 1
ATOM 1390 C CA . GLU A 1 176 ? 13.912 -2.057 -11.712 1.00 90.25 176 GLU A CA 1
ATOM 1391 C C . GLU A 1 176 ? 13.581 -2.580 -10.320 1.00 90.25 176 GLU A C 1
ATOM 1393 O O . GLU A 1 176 ? 14.283 -3.404 -9.740 1.00 90.25 176 GLU A O 1
ATOM 1398 N N . VAL A 1 177 ? 12.443 -2.135 -9.792 1.00 92.00 177 VAL A N 1
ATOM 1399 C CA . VAL A 1 177 ? 11.906 -2.660 -8.540 1.00 92.00 177 VAL A CA 1
ATOM 1400 C C . VAL A 1 177 ? 10.832 -3.696 -8.879 1.00 92.00 177 VAL A C 1
ATOM 1402 O O . VAL A 1 177 ? 9.865 -3.349 -9.568 1.00 92.00 177 VAL A O 1
ATOM 1405 N N . PRO A 1 178 ? 10.947 -4.958 -8.425 1.00 95.44 178 PRO A N 1
ATOM 1406 C CA . PRO A 1 178 ? 9.896 -5.944 -8.636 1.00 95.44 178 PRO A CA 1
ATOM 1407 C C . PRO A 1 178 ? 8.652 -5.618 -7.805 1.00 95.44 178 PRO A C 1
ATOM 1409 O O . PRO A 1 178 ? 8.747 -5.125 -6.675 1.00 95.44 178 PRO A O 1
ATOM 1412 N N . ASN A 1 179 ? 7.476 -5.922 -8.356 1.00 97.69 179 ASN A N 1
ATOM 1413 C CA . ASN A 1 179 ? 6.188 -5.638 -7.714 1.00 97.69 179 ASN A CA 1
ATOM 1414 C C . ASN A 1 179 ? 6.063 -6.323 -6.347 1.00 97.69 179 ASN A C 1
ATOM 1416 O O . ASN A 1 179 ? 5.593 -5.700 -5.396 1.00 97.69 179 ASN A O 1
ATOM 1420 N N . CYS A 1 180 ? 6.574 -7.547 -6.207 1.00 97.50 180 CYS A N 1
ATOM 1421 C CA . CYS A 1 180 ? 6.547 -8.280 -4.944 1.00 97.50 180 CYS A CA 1
ATOM 1422 C C . CYS A 1 180 ? 7.261 -7.553 -3.789 1.00 97.50 180 CYS A C 1
ATOM 1424 O O . CYS A 1 180 ? 6.795 -7.607 -2.650 1.00 97.50 180 CYS A O 1
ATOM 1426 N N . LYS A 1 181 ? 8.344 -6.809 -4.068 1.00 95.88 181 LYS A N 1
ATOM 1427 C CA . LYS A 1 181 ? 9.059 -6.009 -3.059 1.00 95.88 181 LYS A CA 1
ATOM 1428 C C . LYS A 1 181 ? 8.227 -4.804 -2.622 1.00 95.88 181 LYS A C 1
ATOM 1430 O O . LYS A 1 181 ? 8.139 -4.525 -1.428 1.00 95.88 181 LYS A O 1
ATOM 1435 N N . GLY A 1 182 ? 7.605 -4.104 -3.572 1.00 96.81 182 GLY A N 1
ATOM 1436 C CA . GLY A 1 182 ? 6.690 -2.996 -3.278 1.00 96.81 182 GLY A CA 1
ATOM 1437 C C . GLY A 1 182 ? 5.473 -3.452 -2.469 1.00 96.81 182 GLY A C 1
ATOM 1438 O O . GLY A 1 182 ? 5.115 -2.815 -1.479 1.00 96.81 182 GLY A O 1
ATOM 1439 N N . ALA A 1 183 ? 4.909 -4.609 -2.823 1.00 98.06 183 ALA A N 1
ATOM 1440 C CA . ALA A 1 183 ? 3.779 -5.201 -2.122 1.00 98.06 183 ALA A CA 1
ATOM 1441 C C . ALA A 1 183 ? 4.116 -5.587 -0.675 1.00 98.06 183 ALA A C 1
ATOM 1443 O O . ALA A 1 183 ? 3.375 -5.242 0.243 1.00 98.06 183 ALA A O 1
ATOM 1444 N N . ALA A 1 184 ? 5.263 -6.237 -0.458 1.00 97.38 184 ALA A N 1
ATOM 1445 C CA . ALA A 1 184 ? 5.729 -6.600 0.877 1.00 97.38 184 ALA A CA 1
ATOM 1446 C C . ALA A 1 184 ? 5.966 -5.362 1.763 1.00 97.38 184 ALA A C 1
ATOM 1448 O O . ALA A 1 184 ? 5.543 -5.348 2.918 1.00 97.38 184 ALA A O 1
ATOM 1449 N N . LYS A 1 185 ? 6.564 -4.293 1.214 1.00 96.56 185 LYS A N 1
ATOM 1450 C CA . LYS A 1 185 ? 6.729 -3.010 1.922 1.00 96.56 185 LYS A CA 1
ATOM 1451 C C . LYS A 1 185 ? 5.387 -2.393 2.313 1.00 96.56 185 LYS A C 1
ATOM 1453 O O . LYS A 1 185 ? 5.225 -1.958 3.448 1.00 96.56 185 LYS A O 1
ATOM 1458 N N . ALA A 1 186 ? 4.414 -2.387 1.403 1.00 97.38 186 ALA A N 1
ATOM 1459 C CA . ALA A 1 186 ? 3.081 -1.867 1.696 1.00 97.38 186 ALA A CA 1
ATOM 1460 C C . ALA A 1 186 ? 2.361 -2.689 2.782 1.00 97.38 186 ALA A C 1
ATOM 1462 O O . ALA A 1 186 ? 1.763 -2.107 3.683 1.00 97.38 186 ALA A O 1
ATOM 1463 N N . LEU A 1 187 ? 2.477 -4.023 2.753 1.00 97.69 187 LEU A N 1
ATOM 1464 C CA . LEU A 1 187 ? 1.917 -4.910 3.782 1.00 97.69 187 LEU A CA 1
ATOM 1465 C C . LEU A 1 187 ? 2.533 -4.675 5.170 1.00 97.69 187 LEU A C 1
ATOM 1467 O O . LEU A 1 187 ? 1.808 -4.699 6.164 1.00 97.69 187 LEU A O 1
ATOM 1471 N N . VAL A 1 188 ? 3.842 -4.402 5.250 1.00 96.38 188 VAL A N 1
ATOM 1472 C CA . VAL A 1 188 ? 4.503 -4.023 6.513 1.00 96.38 188 VAL A CA 1
ATOM 1473 C C . VAL A 1 188 ? 3.915 -2.739 7.089 1.00 96.38 188 VAL A C 1
ATOM 1475 O O . VAL A 1 188 ? 3.764 -2.642 8.303 1.00 96.38 188 VAL A O 1
ATOM 1478 N N . CYS A 1 189 ? 3.554 -1.770 6.252 1.00 95.81 189 CYS A N 1
ATOM 1479 C CA . CYS A 1 189 ? 3.004 -0.494 6.711 1.00 95.81 189 CYS A CA 1
ATOM 1480 C C . CYS A 1 189 ? 1.537 -0.578 7.151 1.00 95.81 189 CYS A C 1
ATOM 1482 O O . CYS A 1 189 ? 1.098 0.254 7.944 1.00 95.81 189 CYS A O 1
ATOM 1484 N N . LEU A 1 190 ? 0.779 -1.577 6.687 1.00 97.19 190 LEU A N 1
ATOM 1485 C CA . LEU A 1 190 ? -0.602 -1.755 7.129 1.00 97.19 190 LEU A CA 1
ATOM 1486 C C . LEU A 1 190 ? -0.662 -2.060 8.636 1.00 97.19 190 LEU A C 1
ATOM 1488 O O . LEU A 1 190 ? 0.218 -2.744 9.172 1.00 97.19 190 LEU A O 1
ATOM 1492 N N . PRO A 1 191 ? -1.725 -1.636 9.339 1.00 96.81 191 PRO A N 1
ATOM 1493 C CA . PRO A 1 191 ? -1.907 -1.909 10.760 1.00 96.81 191 PRO A CA 1
ATOM 1494 C C . PRO A 1 191 ? -2.369 -3.358 11.000 1.00 96.81 191 PRO A C 1
ATOM 1496 O O . PRO A 1 191 ? -3.323 -3.588 11.722 1.00 96.81 191 PRO A O 1
ATOM 1499 N N . ILE A 1 192 ? -1.751 -4.360 10.373 1.00 97.12 192 ILE A N 1
ATOM 1500 C CA . ILE A 1 192 ? -2.096 -5.778 10.564 1.00 97.12 192 ILE A CA 1
ATOM 1501 C C . ILE A 1 192 ? -1.530 -6.267 11.901 1.00 97.12 192 ILE A C 1
ATOM 1503 O O . ILE A 1 192 ? -0.365 -6.017 12.215 1.00 97.12 192 ILE A O 1
ATOM 1507 N N . VAL A 1 193 ? -2.326 -7.002 12.675 1.00 96.19 193 VAL A N 1
ATOM 1508 C CA . VAL A 1 193 ? -1.852 -7.678 13.889 1.00 96.19 193 VAL A CA 1
ATOM 1509 C C . VAL A 1 193 ? -1.162 -8.995 13.519 1.00 96.19 193 VAL A C 1
ATOM 1511 O O . VAL A 1 193 ? -1.628 -9.713 12.639 1.00 96.19 193 VAL A O 1
ATOM 1514 N N . SER A 1 194 ? -0.067 -9.330 14.211 1.00 90.94 194 SER A N 1
ATOM 1515 C CA . SER A 1 194 ? 0.692 -10.579 14.008 1.00 90.94 194 SER A CA 1
ATOM 1516 C C . SER A 1 194 ? 1.280 -10.719 12.597 1.00 90.94 194 SER A C 1
ATOM 1518 O O . SER A 1 194 ? 1.105 -11.734 11.917 1.00 90.94 194 SER A O 1
ATOM 1520 N N . LYS A 1 195 ? 1.993 -9.680 12.148 1.00 93.56 195 LYS A N 1
ATOM 1521 C CA . LYS A 1 195 ? 2.740 -9.687 10.882 1.00 93.56 195 LYS A CA 1
ATOM 1522 C C . LYS A 1 195 ? 3.793 -10.808 10.890 1.00 93.56 195 LYS A C 1
ATOM 1524 O O . LYS A 1 195 ? 4.366 -11.085 11.943 1.00 93.56 195 LYS A O 1
ATOM 1529 N N . PRO A 1 196 ? 4.102 -1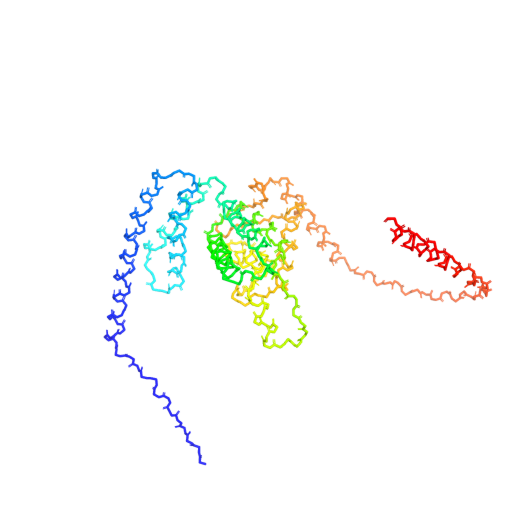1.425 9.734 1.00 94.38 196 PRO A N 1
ATOM 1530 C CA . PRO A 1 196 ? 5.138 -12.457 9.655 1.00 94.38 196 PRO A CA 1
ATOM 1531 C C . PRO A 1 196 ? 6.535 -11.920 9.990 1.00 94.38 196 PRO A C 1
ATOM 1533 O O . PRO A 1 196 ? 7.405 -12.683 10.397 1.00 94.38 196 PRO A O 1
ATOM 1536 N N . GLN A 1 197 ? 6.749 -10.616 9.820 1.00 90.12 197 GLN A N 1
ATOM 1537 C CA . GLN A 1 197 ? 7.963 -9.921 10.220 1.00 90.12 197 GLN A CA 1
ATOM 1538 C C . GLN A 1 197 ? 7.631 -8.487 10.629 1.00 90.12 197 GLN A C 1
ATOM 1540 O O . GLN A 1 197 ? 6.798 -7.836 9.993 1.00 90.12 197 GLN A O 1
ATOM 1545 N N . ASP A 1 198 ? 8.315 -8.009 11.664 1.00 81.94 198 ASP A N 1
ATOM 1546 C CA . ASP A 1 198 ? 8.293 -6.614 12.094 1.00 81.94 198 ASP A CA 1
ATOM 1547 C C . ASP A 1 198 ? 9.669 -6.009 11.805 1.00 81.94 198 ASP A C 1
ATOM 1549 O O . ASP A 1 198 ? 10.596 -6.066 12.613 1.00 81.94 198 ASP A O 1
ATOM 1553 N N . LYS A 1 199 ? 9.840 -5.573 10.557 1.00 86.50 199 LYS A N 1
ATOM 1554 C CA . LYS A 1 199 ? 11.096 -5.049 10.018 1.00 86.50 199 LYS A CA 1
ATOM 1555 C C . LYS A 1 199 ? 10.840 -3.657 9.471 1.00 86.50 199 LYS A C 1
ATOM 1557 O O . LYS A 1 199 ? 9.791 -3.417 8.877 1.00 86.50 199 LYS A O 1
ATOM 1562 N N . ASP A 1 200 ? 11.819 -2.767 9.607 1.00 88.19 200 ASP A N 1
ATOM 1563 C CA . ASP A 1 200 ? 11.784 -1.478 8.923 1.00 88.19 200 ASP A CA 1
ATOM 1564 C C . ASP A 1 200 ? 11.640 -1.697 7.406 1.00 88.19 200 ASP A C 1
ATOM 1566 O O . ASP A 1 200 ? 12.485 -2.324 6.756 1.00 88.19 200 ASP A O 1
ATOM 1570 N N . TRP A 1 201 ? 10.552 -1.171 6.843 1.00 85.69 201 TRP A N 1
ATOM 1571 C CA . TRP A 1 201 ? 10.210 -1.286 5.430 1.00 85.69 201 TRP A CA 1
ATOM 1572 C C . TRP A 1 201 ? 11.287 -0.678 4.515 1.00 85.69 201 TRP A C 1
ATOM 1574 O O . TRP A 1 201 ? 11.426 -1.088 3.353 1.00 85.69 201 TRP A O 1
ATOM 1584 N N . MET A 1 202 ? 12.077 0.287 5.005 1.00 85.94 202 MET A N 1
ATOM 1585 C CA . MET A 1 202 ? 13.194 0.862 4.251 1.00 85.94 202 MET A CA 1
ATOM 1586 C C . MET A 1 202 ? 14.300 -0.173 4.023 1.00 85.94 202 MET A C 1
ATOM 1588 O O . MET A 1 202 ? 14.854 -0.238 2.924 1.00 85.94 202 MET A O 1
ATOM 1592 N N . MET A 1 203 ? 14.524 -1.045 5.008 1.00 87.25 203 MET A N 1
ATOM 1593 C CA . MET A 1 203 ? 15.581 -2.061 5.035 1.00 87.25 203 MET A CA 1
ATOM 1594 C C . MET A 1 203 ? 15.151 -3.415 4.452 1.00 87.25 203 MET A C 1
ATOM 1596 O O . MET A 1 203 ? 15.904 -4.388 4.528 1.00 87.25 203 MET A O 1
ATOM 1600 N N . MET A 1 204 ? 13.946 -3.508 3.881 1.00 87.06 204 MET A N 1
ATOM 1601 C CA . MET A 1 204 ? 13.475 -4.750 3.270 1.00 87.06 204 MET A CA 1
ATOM 1602 C C . MET A 1 204 ? 14.225 -5.084 1.975 1.00 87.06 204 MET A C 1
ATOM 1604 O O . MET A 1 204 ? 14.276 -4.284 1.027 1.00 87.06 204 MET A O 1
ATOM 1608 N N . THR A 1 205 ? 14.740 -6.307 1.917 1.00 88.25 205 THR A N 1
ATOM 1609 C CA . THR A 1 205 ? 15.356 -6.945 0.755 1.00 88.25 205 THR A CA 1
ATOM 1610 C C . THR A 1 205 ? 14.351 -7.861 0.052 1.00 88.25 205 THR A C 1
ATOM 1612 O O . THR A 1 205 ? 13.162 -7.886 0.373 1.00 88.25 205 THR A O 1
ATOM 1615 N N . TYR A 1 206 ? 14.804 -8.570 -0.980 1.00 87.50 206 TYR A N 1
ATOM 1616 C CA . TYR A 1 206 ? 13.952 -9.497 -1.720 1.00 87.50 206 TYR A CA 1
ATOM 1617 C C . TYR A 1 206 ? 13.638 -10.765 -0.914 1.00 87.50 206 TYR A C 1
ATOM 1619 O O . TYR A 1 206 ? 12.534 -11.296 -0.981 1.00 87.50 206 TYR A O 1
ATOM 1627 N N . GLU A 1 207 ? 14.588 -11.229 -0.112 1.00 89.38 207 GLU A N 1
ATOM 1628 C CA . GLU A 1 207 ? 14.465 -12.420 0.730 1.00 89.38 207 GLU A CA 1
ATOM 1629 C C . GLU A 1 207 ? 13.353 -12.252 1.774 1.00 89.38 207 GLU A C 1
ATOM 1631 O O . GLU A 1 207 ? 12.648 -13.208 2.098 1.00 89.38 207 GLU A O 1
ATOM 1636 N N . ASP A 1 208 ? 13.115 -11.013 2.211 1.00 91.50 208 ASP A N 1
ATOM 1637 C CA . ASP A 1 208 ? 12.024 -10.660 3.118 1.00 91.50 208 ASP A CA 1
ATOM 1638 C C . ASP A 1 208 ? 10.630 -10.814 2.471 1.00 91.50 208 ASP A C 1
ATOM 1640 O O . ASP A 1 208 ? 9.615 -10.724 3.157 1.00 91.50 208 ASP A O 1
ATOM 1644 N N . VAL A 1 209 ? 10.517 -11.056 1.162 1.00 95.62 209 VAL A N 1
ATOM 1645 C CA . VAL A 1 209 ? 9.221 -11.310 0.504 1.00 95.62 209 VAL A CA 1
ATOM 1646 C C . VAL A 1 209 ? 8.686 -12.706 0.852 1.00 95.62 209 VAL A C 1
ATOM 1648 O O . VAL A 1 209 ? 7.470 -12.896 0.934 1.00 95.62 209 VAL A O 1
ATOM 1651 N N . ALA A 1 210 ? 9.562 -13.689 1.089 1.00 96.38 210 ALA A N 1
ATOM 1652 C CA . ALA A 1 210 ? 9.156 -15.083 1.279 1.00 96.38 210 ALA A CA 1
ATOM 1653 C C . ALA A 1 210 ? 8.229 -15.302 2.498 1.00 96.38 210 ALA A C 1
ATOM 1655 O O . ALA A 1 210 ? 7.179 -15.927 2.312 1.00 96.38 210 ALA A O 1
ATOM 1656 N N . PRO A 1 211 ? 8.502 -14.739 3.697 1.00 97.38 211 PRO A N 1
ATOM 1657 C CA . PRO A 1 211 ? 7.587 -14.844 4.837 1.00 97.38 211 PRO A CA 1
ATOM 1658 C C . PRO A 1 211 ? 6.200 -14.248 4.564 1.00 97.38 211 PRO A C 1
ATOM 1660 O O . PRO A 1 211 ? 5.186 -14.808 4.979 1.00 97.38 211 PRO A O 1
ATOM 1663 N N . TRP A 1 212 ? 6.130 -13.133 3.826 1.00 97.62 212 TRP A N 1
ATOM 1664 C CA . TRP A 1 212 ? 4.853 -12.534 3.422 1.00 97.62 212 TRP A CA 1
ATOM 1665 C C . TRP A 1 212 ? 4.080 -13.425 2.455 1.00 97.62 212 TRP A C 1
ATOM 1667 O O . TRP A 1 212 ? 2.863 -13.561 2.582 1.00 97.62 212 TRP A O 1
ATOM 1677 N N . ARG A 1 213 ? 4.777 -14.055 1.505 1.00 97.88 213 ARG A N 1
ATOM 1678 C CA . ARG A 1 213 ? 4.167 -14.976 0.540 1.00 97.88 213 ARG A CA 1
ATOM 1679 C C . ARG A 1 213 ? 3.587 -16.203 1.232 1.00 97.88 213 ARG A C 1
ATOM 1681 O O . ARG A 1 213 ? 2.468 -16.599 0.918 1.00 97.88 213 ARG A O 1
ATOM 1688 N N . GLU A 1 214 ? 4.315 -16.775 2.189 1.00 98.12 214 GLU A N 1
ATOM 1689 C CA . GLU A 1 214 ? 3.813 -17.880 3.005 1.00 98.12 214 GLU A CA 1
ATOM 1690 C C . GLU A 1 214 ? 2.600 -17.448 3.836 1.00 98.12 214 GLU A C 1
ATOM 1692 O O . GLU A 1 214 ? 1.563 -18.111 3.803 1.00 98.12 214 GLU A O 1
ATOM 1697 N N . TRP A 1 215 ? 2.696 -16.306 4.525 1.00 97.94 215 TRP A N 1
ATOM 1698 C CA . TRP A 1 215 ? 1.604 -15.754 5.326 1.00 97.94 215 TRP A CA 1
ATOM 1699 C C . TRP A 1 215 ? 0.327 -15.567 4.501 1.00 97.94 215 TRP A C 1
ATOM 1701 O O . TRP A 1 215 ? -0.734 -16.052 4.895 1.00 97.94 215 TRP A O 1
ATOM 1711 N N . TYR A 1 216 ? 0.436 -14.949 3.324 1.00 98.31 216 TYR A N 1
ATOM 1712 C CA . TYR A 1 216 ? -0.697 -14.763 2.422 1.00 98.31 216 TYR A CA 1
ATOM 1713 C C . TYR A 1 216 ? -1.212 -16.096 1.863 1.00 98.31 216 TYR A C 1
ATOM 1715 O O . TYR A 1 216 ? -2.421 -16.314 1.789 1.00 98.31 216 TYR A O 1
ATOM 1723 N N . GLY A 1 217 ? -0.310 -17.026 1.535 1.00 98.44 217 GLY A N 1
ATOM 1724 C CA . GLY A 1 217 ? -0.659 -18.378 1.103 1.00 98.44 217 GLY A CA 1
ATOM 1725 C C . GLY A 1 217 ? -1.505 -19.131 2.134 1.00 98.44 217 GLY A C 1
ATOM 1726 O O . GLY A 1 217 ? -2.485 -19.777 1.764 1.00 98.44 217 GLY A O 1
ATOM 1727 N N . GLN A 1 218 ? -1.194 -18.998 3.427 1.00 97.94 218 GLN A N 1
ATOM 1728 C CA . GLN A 1 218 ? -1.986 -19.597 4.507 1.00 97.94 218 GLN A CA 1
ATOM 1729 C C . GLN A 1 218 ? -3.391 -18.983 4.613 1.00 97.94 218 GLN A C 1
ATOM 1731 O O . GLN A 1 218 ? -4.357 -19.716 4.839 1.00 97.94 218 GLN A O 1
ATOM 1736 N N . ILE A 1 219 ? -3.531 -17.669 4.401 1.00 97.94 219 ILE A N 1
ATOM 1737 C CA . ILE A 1 219 ? -4.843 -16.999 4.386 1.00 97.94 219 ILE A CA 1
ATOM 1738 C C . ILE A 1 219 ? -5.657 -17.459 3.177 1.00 97.94 219 ILE A C 1
ATOM 1740 O O . ILE A 1 219 ? -6.812 -17.861 3.324 1.00 97.94 219 ILE A O 1
ATOM 1744 N N . LYS A 1 220 ? -5.037 -17.481 1.992 1.00 97.88 220 LYS A N 1
ATOM 1745 C CA . LYS A 1 220 ? -5.657 -17.953 0.749 1.00 97.88 220 LYS A CA 1
ATOM 1746 C C . LYS A 1 220 ? -6.103 -19.416 0.842 1.00 97.88 220 LYS A C 1
ATOM 1748 O O . LYS A 1 220 ? -7.146 -19.771 0.307 1.00 97.88 220 LYS A O 1
ATOM 1753 N N . ALA A 1 221 ? -5.355 -20.253 1.561 1.00 97.44 221 ALA A N 1
ATOM 1754 C CA . ALA A 1 221 ? -5.729 -21.638 1.851 1.00 97.44 221 ALA A CA 1
ATOM 1755 C C . ALA A 1 221 ? -6.832 -21.775 2.923 1.00 97.44 221 ALA A C 1
ATOM 1757 O O . ALA A 1 221 ? -7.313 -22.878 3.173 1.00 97.44 221 ALA A O 1
ATOM 1758 N N . GLY A 1 222 ? -7.232 -20.682 3.581 1.00 96.50 222 GLY A N 1
ATOM 1759 C CA . GLY A 1 222 ? -8.226 -20.691 4.655 1.00 96.50 222 GLY A CA 1
ATOM 1760 C C . GLY A 1 222 ? -7.726 -21.295 5.970 1.00 96.50 222 GLY A C 1
ATOM 1761 O O . GLY A 1 222 ? -8.554 -21.691 6.797 1.00 96.50 222 GLY A O 1
ATOM 1762 N N . ASN A 1 223 ? -6.402 -21.361 6.142 1.00 97.25 223 ASN A N 1
ATOM 1763 C CA . ASN A 1 223 ? -5.712 -21.870 7.331 1.00 97.25 223 ASN A CA 1
ATOM 1764 C C . ASN A 1 223 ? -5.340 -20.758 8.320 1.00 97.25 223 ASN A C 1
ATOM 1766 O O . ASN A 1 223 ? -4.937 -21.050 9.439 1.00 97.25 223 ASN A O 1
ATOM 1770 N N . ARG A 1 224 ? -5.453 -19.496 7.899 1.00 96.94 224 ARG A N 1
ATOM 1771 C CA . ARG A 1 224 ? -5.137 -18.307 8.690 1.00 96.94 224 ARG A CA 1
ATOM 1772 C C . ARG A 1 224 ? -6.152 -17.198 8.397 1.00 96.94 224 ARG A C 1
ATOM 1774 O O . ARG A 1 224 ? -6.687 -17.128 7.290 1.00 96.94 224 ARG A O 1
ATOM 1781 N N . THR A 1 225 ? -6.393 -16.345 9.383 1.00 97.94 225 THR A N 1
ATOM 1782 C CA . THR A 1 225 ? -7.095 -15.058 9.260 1.00 97.94 225 THR A CA 1
ATOM 1783 C C . THR A 1 225 ? -6.156 -13.926 9.665 1.00 97.94 225 THR A C 1
ATOM 1785 O O . THR A 1 225 ? -5.011 -14.161 10.063 1.00 97.94 225 THR A O 1
ATOM 1788 N N . PHE A 1 226 ? -6.604 -12.690 9.504 1.00 97.75 226 PHE A N 1
ATOM 1789 C CA . PHE A 1 226 ? -5.880 -11.515 9.963 1.00 97.75 226 PHE A CA 1
ATOM 1790 C C . PHE A 1 226 ? -6.856 -10.481 10.511 1.00 97.75 226 PHE A C 1
ATOM 1792 O O . PHE A 1 226 ? -8.020 -10.451 10.129 1.00 97.75 226 PHE A O 1
ATOM 1799 N N . ARG A 1 227 ? -6.359 -9.571 11.343 1.00 97.94 227 ARG A N 1
ATOM 1800 C CA . ARG A 1 227 ? -7.126 -8.423 11.834 1.00 97.94 227 ARG A CA 1
ATOM 1801 C C . ARG A 1 227 ? -6.315 -7.144 11.751 1.00 97.94 227 ARG A C 1
ATOM 1803 O O . ARG A 1 227 ? -5.080 -7.188 11.739 1.00 97.94 227 ARG A O 1
ATOM 1810 N N . PHE A 1 228 ? -7.008 -6.014 11.727 1.00 97.88 228 PHE A N 1
ATOM 1811 C CA . PHE A 1 228 ? -6.384 -4.699 11.806 1.00 97.88 228 PHE A CA 1
ATOM 1812 C C . PHE A 1 228 ? -6.284 -4.233 13.265 1.00 97.88 228 PHE A C 1
ATOM 1814 O O . PHE A 1 228 ? -7.112 -4.569 14.107 1.00 97.88 228 PHE A O 1
ATOM 1821 N N . ALA A 1 229 ? -5.245 -3.477 13.599 1.00 96.88 229 ALA A N 1
ATOM 1822 C CA . ALA A 1 229 ? -5.063 -2.904 14.921 1.00 96.88 229 ALA A CA 1
ATOM 1823 C C . ALA A 1 229 ? -6.214 -1.936 15.219 1.00 96.88 229 ALA A C 1
ATOM 1825 O O . ALA A 1 229 ? -6.596 -1.137 14.368 1.00 96.88 229 ALA A O 1
ATOM 1826 N N . GLY A 1 230 ? -6.773 -2.028 16.426 1.00 96.31 230 GLY A N 1
ATOM 1827 C CA . GLY A 1 230 ? -7.969 -1.275 16.817 1.00 96.31 230 GLY A CA 1
ATOM 1828 C C . GLY A 1 230 ? -9.295 -1.916 16.390 1.00 96.31 230 GLY A C 1
ATOM 1829 O O . GLY A 1 230 ? -10.325 -1.553 16.946 1.00 96.31 230 GLY A O 1
ATOM 1830 N N . ASP A 1 231 ? -9.278 -2.909 15.496 1.00 96.44 231 ASP A N 1
ATOM 1831 C CA . ASP A 1 231 ? -10.463 -3.663 15.085 1.00 96.44 231 ASP A CA 1
ATOM 1832 C C . ASP A 1 231 ? -10.425 -5.088 15.679 1.00 96.44 231 ASP A C 1
ATOM 1834 O O . ASP A 1 231 ? -9.478 -5.846 15.437 1.00 96.44 231 ASP A O 1
ATOM 1838 N N . PRO A 1 232 ? -11.414 -5.487 16.501 1.00 96.31 232 PRO A N 1
ATOM 1839 C CA . PRO A 1 232 ? -11.479 -6.845 17.038 1.00 96.31 232 PRO A CA 1
ATOM 1840 C C . PRO A 1 232 ? -11.885 -7.897 15.993 1.00 96.31 232 PRO A C 1
ATOM 1842 O O . PRO A 1 232 ? -11.811 -9.089 16.287 1.00 96.31 232 PRO A O 1
ATOM 1845 N N . THR A 1 233 ? -12.333 -7.485 14.807 1.00 97.81 233 THR A N 1
ATOM 1846 C CA . THR A 1 233 ? -12.840 -8.377 13.761 1.00 97.81 233 THR A CA 1
ATOM 1847 C C . THR A 1 233 ? -11.703 -9.137 13.082 1.00 97.81 233 THR A C 1
ATOM 1849 O O . THR A 1 233 ? -10.733 -8.547 12.608 1.00 97.81 233 THR A O 1
ATOM 1852 N N . GLU A 1 234 ? -11.838 -10.460 13.002 1.00 98.00 234 GLU A N 1
ATOM 1853 C CA . GLU A 1 234 ? -10.979 -11.312 12.179 1.00 98.00 234 GLU A CA 1
ATOM 1854 C C . GLU A 1 234 ? -11.516 -11.369 10.748 1.00 98.00 234 GLU A C 1
ATOM 1856 O O . GLU A 1 234 ? -12.715 -11.547 10.525 1.00 98.00 234 GLU A O 1
ATOM 1861 N N . TYR A 1 235 ? -10.618 -11.263 9.778 1.00 98.19 235 TYR A N 1
ATOM 1862 C CA . TYR A 1 235 ? -10.909 -11.219 8.353 1.00 98.19 235 TYR A CA 1
ATOM 1863 C C . TYR A 1 235 ? -10.226 -12.365 7.605 1.00 98.19 235 TYR A C 1
ATOM 1865 O O . TYR A 1 235 ? -9.139 -12.833 7.957 1.00 98.19 235 TYR A O 1
ATOM 1873 N N . ASP A 1 236 ? -10.856 -12.788 6.517 1.00 97.56 236 ASP A N 1
ATOM 1874 C CA . ASP A 1 236 ? -10.207 -13.506 5.429 1.00 97.56 236 ASP A CA 1
ATOM 1875 C C . ASP A 1 236 ? -10.165 -12.640 4.156 1.00 97.56 236 ASP A C 1
ATOM 1877 O O . ASP A 1 236 ? -10.251 -11.417 4.239 1.00 97.56 236 ASP A O 1
ATOM 1881 N N . LEU A 1 237 ? -9.946 -13.241 2.979 1.00 97.44 237 LEU A N 1
ATOM 1882 C CA . LEU A 1 237 ? -9.857 -12.498 1.712 1.00 97.44 237 LEU A CA 1
ATOM 1883 C C . LEU A 1 237 ? -11.221 -12.106 1.124 1.00 97.44 237 LEU A C 1
ATOM 1885 O O . LEU A 1 237 ? -11.250 -11.360 0.141 1.00 97.44 237 LEU A O 1
ATOM 1889 N N . ASP A 1 238 ? -12.316 -12.589 1.714 1.00 97.25 238 ASP A N 1
ATOM 1890 C CA . ASP A 1 238 ? -13.689 -12.350 1.267 1.00 97.25 238 ASP A CA 1
ATOM 1891 C C . ASP A 1 238 ? -14.452 -11.406 2.216 1.00 97.25 238 ASP A C 1
ATOM 1893 O O . ASP A 1 238 ? -15.487 -10.857 1.837 1.00 97.25 238 ASP A O 1
ATOM 1897 N N . GLY A 1 239 ? -13.939 -11.162 3.426 1.00 96.56 239 GLY A N 1
ATOM 1898 C CA . GLY A 1 239 ? -14.533 -10.238 4.390 1.00 96.56 239 GLY A CA 1
ATOM 1899 C C . GLY A 1 239 ? -14.303 -10.676 5.837 1.00 96.56 239 GLY A C 1
ATOM 1900 O O . GLY A 1 239 ? -13.300 -11.328 6.130 1.00 96.56 239 GLY A O 1
ATOM 1901 N N . PRO A 1 240 ? -15.204 -10.305 6.766 1.00 98.00 240 PRO A N 1
ATOM 1902 C CA . PRO A 1 240 ? -15.206 -10.851 8.119 1.00 98.00 240 PRO A CA 1
ATOM 1903 C C . PRO A 1 240 ? -15.277 -12.382 8.093 1.00 98.00 240 PRO A C 1
ATOM 1905 O O . PRO A 1 240 ? -16.153 -12.967 7.453 1.00 98.00 240 PRO A O 1
ATOM 1908 N N . ALA A 1 241 ? -14.357 -13.036 8.796 1.00 97.00 241 ALA A N 1
ATOM 1909 C CA . ALA A 1 241 ? -14.253 -14.485 8.808 1.00 97.00 241 ALA A CA 1
ATOM 1910 C C . ALA A 1 241 ? -15.443 -15.115 9.566 1.00 97.00 241 ALA A C 1
ATOM 1912 O O . ALA A 1 241 ? -15.715 -14.738 10.709 1.00 97.00 241 ALA A O 1
ATOM 1913 N N . PRO A 1 242 ? -16.134 -16.120 8.993 1.00 96.88 242 PRO A N 1
ATOM 1914 C CA . PRO A 1 242 ? -17.217 -16.815 9.685 1.00 96.88 242 PRO A CA 1
ATOM 1915 C C . PRO A 1 242 ? -16.735 -17.512 10.965 1.00 96.88 242 PRO A C 1
ATOM 1917 O O . PRO A 1 242 ? -15.655 -18.108 10.983 1.00 96.88 242 PRO A O 1
ATOM 1920 N N . ALA A 1 243 ? -17.568 -17.535 12.010 1.00 96.31 243 ALA A N 1
ATOM 1921 C CA . ALA A 1 243 ? -17.236 -18.171 13.292 1.00 96.31 243 ALA A CA 1
ATOM 1922 C C . ALA A 1 243 ? -16.795 -19.639 13.137 1.00 96.31 243 ALA A C 1
ATOM 1924 O O . ALA A 1 243 ? -15.812 -20.064 13.738 1.00 96.31 243 ALA A O 1
ATOM 1925 N N . GLU A 1 244 ? -17.449 -20.396 12.252 1.00 96.19 244 GLU A N 1
ATOM 1926 C CA . GLU A 1 244 ? -17.090 -21.790 11.954 1.00 96.19 244 GLU A CA 1
ATOM 1927 C C . GLU A 1 244 ? -15.653 -21.935 11.428 1.00 96.19 244 GLU A C 1
ATOM 1929 O O . GLU A 1 244 ? -14.945 -22.891 11.758 1.00 96.19 244 GLU A O 1
ATOM 1934 N N . LYS A 1 245 ? -15.197 -20.973 10.615 1.00 95.44 245 LYS A N 1
ATOM 1935 C CA . LYS A 1 245 ? -13.830 -20.939 10.088 1.00 95.44 245 LYS A CA 1
ATOM 1936 C C . LYS A 1 245 ? -12.835 -20.643 11.206 1.00 95.44 245 LYS A C 1
ATOM 1938 O O . LYS A 1 245 ? -11.827 -21.342 11.298 1.00 95.44 245 LYS A O 1
ATOM 1943 N N . LEU A 1 246 ? -13.144 -19.677 12.069 1.00 95.94 246 LEU A N 1
ATOM 1944 C CA . LEU A 1 246 ? -12.321 -19.344 13.235 1.00 95.94 246 LEU A CA 1
ATOM 1945 C C . LEU A 1 246 ? -12.191 -20.540 14.186 1.00 95.94 246 LEU A C 1
ATOM 1947 O O . LEU A 1 246 ? -11.084 -20.902 14.578 1.00 95.94 246 LEU A O 1
ATOM 1951 N N . GLU A 1 247 ? -13.293 -21.233 14.478 1.00 95.94 247 GLU A N 1
ATOM 1952 C CA . GLU A 1 247 ? -13.265 -22.457 15.282 1.00 95.94 247 GLU A CA 1
ATOM 1953 C C . GLU A 1 247 ? -12.427 -23.561 14.634 1.00 95.94 247 GLU A C 1
ATOM 1955 O O . GLU A 1 247 ? -11.685 -24.271 15.318 1.00 95.94 247 GLU A O 1
ATOM 1960 N N . ARG A 1 248 ? -12.532 -23.731 13.311 1.00 96.88 248 ARG A N 1
ATOM 1961 C CA . ARG A 1 248 ? -11.746 -24.729 12.577 1.00 96.88 248 ARG A CA 1
ATOM 1962 C C . ARG A 1 248 ? -10.248 -24.453 12.690 1.00 96.88 248 ARG A C 1
ATOM 1964 O O . ARG A 1 248 ? -9.496 -25.402 12.922 1.00 96.88 248 ARG A O 1
ATOM 1971 N N . ILE A 1 249 ? -9.839 -23.191 12.545 1.00 95.62 249 ILE A N 1
ATOM 1972 C CA . ILE A 1 249 ? -8.446 -22.744 12.694 1.00 95.62 249 ILE A CA 1
ATOM 1973 C C . ILE A 1 249 ? -7.977 -22.988 14.132 1.00 95.62 249 ILE A C 1
ATOM 1975 O O . ILE A 1 249 ? -7.011 -23.720 14.330 1.00 95.62 249 ILE A O 1
ATOM 1979 N N . ALA A 1 250 ? -8.726 -22.528 15.136 1.00 95.44 250 ALA A N 1
ATOM 1980 C CA . ALA A 1 250 ? -8.375 -22.714 16.546 1.00 95.44 250 ALA A CA 1
ATOM 1981 C C . ALA A 1 250 ? -8.236 -24.200 16.938 1.00 95.44 250 ALA A C 1
ATOM 1983 O O . ALA A 1 250 ? -7.320 -24.593 17.663 1.00 95.44 250 ALA A O 1
ATOM 1984 N N . ARG A 1 251 ? -9.118 -25.073 16.425 1.00 95.88 251 ARG A N 1
ATOM 1985 C CA . ARG A 1 251 ? -9.005 -26.530 16.625 1.00 95.88 251 ARG A CA 1
ATOM 1986 C C . ARG A 1 251 ? -7.768 -27.110 15.936 1.00 95.88 251 ARG A C 1
ATOM 1988 O O . ARG A 1 251 ? -7.200 -28.068 16.456 1.00 95.88 251 ARG A O 1
ATOM 1995 N N . ALA A 1 252 ? -7.382 -26.601 14.766 1.00 94.12 252 ALA A N 1
ATOM 1996 C CA . ALA A 1 252 ? -6.169 -27.034 14.075 1.00 94.12 252 ALA A CA 1
ATOM 1997 C C . ALA A 1 252 ? -4.913 -26.627 14.853 1.00 94.12 252 ALA A C 1
ATOM 1999 O O . ALA A 1 252 ? -4.108 -27.499 15.172 1.00 94.12 252 ALA A O 1
ATOM 2000 N N . GLU A 1 253 ? -4.823 -25.366 15.272 1.00 92.75 253 GLU A N 1
ATOM 2001 C CA . GLU A 1 253 ? -3.714 -24.848 16.080 1.00 92.75 253 GLU A CA 1
ATOM 2002 C C . GLU A 1 253 ? -3.565 -25.606 17.402 1.00 92.75 253 GLU A C 1
ATOM 2004 O O . GLU A 1 253 ? -2.461 -26.003 17.774 1.00 92.75 253 GLU A O 1
ATOM 2009 N N . LYS A 1 254 ? -4.680 -25.905 18.082 1.00 94.44 254 LYS A N 1
ATOM 2010 C CA . LYS A 1 254 ? -4.665 -26.725 19.301 1.00 94.44 254 LYS A CA 1
ATOM 2011 C C . LYS A 1 254 ? -4.094 -28.124 19.050 1.00 94.44 254 LYS A C 1
ATOM 2013 O O . LYS A 1 254 ? -3.270 -28.593 19.832 1.00 94.44 254 LYS A O 1
ATOM 2018 N N . ARG A 1 255 ? -4.500 -28.794 17.963 1.00 94.12 255 ARG A N 1
ATOM 2019 C CA . ARG A 1 255 ? -3.967 -30.124 17.607 1.00 94.12 255 ARG A CA 1
ATOM 2020 C C . ARG A 1 255 ? -2.474 -30.076 17.300 1.00 94.12 255 ARG A C 1
ATOM 2022 O O . ARG A 1 255 ? -1.755 -31.006 17.664 1.00 94.12 255 ARG A O 1
ATOM 2029 N N . ASP A 1 256 ? -2.011 -29.026 16.634 1.00 92.38 256 ASP A N 1
ATOM 2030 C CA . ASP A 1 256 ? -0.596 -28.869 16.305 1.00 92.38 256 ASP A CA 1
ATOM 2031 C C . ASP A 1 256 ? 0.239 -28.569 17.557 1.00 92.38 256 ASP A C 1
ATOM 2033 O O . ASP A 1 256 ? 1.297 -29.174 17.742 1.00 92.38 256 ASP A O 1
ATOM 2037 N N . ALA A 1 257 ? -0.282 -27.759 18.484 1.00 92.12 257 ALA A N 1
ATOM 2038 C CA . ALA A 1 257 ? 0.327 -27.540 19.794 1.00 92.12 257 ALA A CA 1
ATOM 2039 C C . ALA A 1 257 ? 0.408 -28.838 20.626 1.00 92.12 257 ALA A C 1
ATOM 2041 O O . ALA A 1 257 ? 1.456 -29.141 21.195 1.00 92.12 257 ALA A O 1
ATOM 2042 N N . GLU A 1 258 ? -0.653 -29.654 20.649 1.00 93.56 258 GLU A N 1
ATOM 2043 C CA . GLU A 1 258 ? -0.662 -30.961 21.329 1.00 93.56 258 GLU A CA 1
ATOM 2044 C C . GLU A 1 258 ? 0.349 -31.946 20.717 1.00 93.56 258 GLU A C 1
ATOM 2046 O O . GLU A 1 258 ? 1.016 -32.691 21.439 1.00 93.56 258 GLU A O 1
ATOM 2051 N N . ARG A 1 259 ? 0.503 -31.944 19.385 1.00 90.81 259 ARG A N 1
ATOM 2052 C CA . ARG A 1 259 ? 1.518 -32.754 18.691 1.00 90.81 259 ARG A CA 1
ATOM 2053 C C . ARG A 1 259 ? 2.934 -32.297 19.019 1.00 90.81 259 ARG A C 1
ATOM 2055 O O . ARG A 1 259 ? 3.785 -33.151 19.254 1.00 90.81 259 ARG A O 1
ATOM 2062 N N . ALA A 1 260 ? 3.175 -30.987 19.050 1.00 90.69 260 ALA A N 1
ATOM 2063 C CA . ALA A 1 260 ? 4.475 -30.412 19.383 1.00 90.69 260 ALA A CA 1
ATOM 2064 C C . ALA A 1 260 ? 4.866 -30.661 20.851 1.00 90.69 260 ALA A C 1
ATOM 2066 O O . ALA A 1 260 ? 6.035 -30.902 21.143 1.00 90.69 260 ALA A O 1
ATOM 2067 N N . ALA A 1 261 ? 3.892 -30.656 21.765 1.00 89.38 261 ALA A N 1
ATOM 2068 C CA . ALA A 1 261 ? 4.107 -30.923 23.186 1.00 89.38 261 ALA A CA 1
ATOM 2069 C C . ALA A 1 261 ? 4.302 -32.413 23.513 1.00 89.38 261 ALA A C 1
ATOM 2071 O O . ALA A 1 261 ? 4.768 -32.749 24.605 1.00 89.38 261 ALA A O 1
ATOM 2072 N N . ARG A 1 262 ? 3.944 -33.331 22.601 1.00 88.56 262 ARG A N 1
ATOM 2073 C CA . ARG A 1 262 ? 4.099 -34.766 22.848 1.00 88.56 262 ARG A CA 1
ATOM 2074 C C . ARG A 1 262 ? 5.596 -35.081 22.938 1.00 88.56 262 ARG A C 1
ATOM 2076 O O . ARG A 1 262 ? 6.307 -34.860 21.957 1.00 88.56 262 ARG A O 1
ATOM 2083 N N . PRO A 1 263 ? 6.092 -35.615 24.073 1.00 79.88 263 PRO A N 1
ATOM 2084 C CA . PRO A 1 263 ? 7.502 -35.934 24.213 1.00 79.88 263 PRO A CA 1
ATOM 2085 C C . PRO A 1 263 ? 7.882 -36.865 23.073 1.00 79.88 263 PRO A C 1
ATOM 2087 O O . PRO A 1 263 ? 7.255 -37.914 22.880 1.00 79.88 263 PRO A O 1
ATOM 2090 N N . ARG A 1 264 ? 8.868 -36.433 22.280 1.00 75.19 264 ARG A N 1
ATOM 2091 C CA . ARG A 1 264 ? 9.453 -37.226 21.205 1.00 75.19 264 ARG A CA 1
ATOM 2092 C C . ARG A 1 264 ? 9.894 -38.517 21.874 1.00 75.19 264 ARG A C 1
ATOM 2094 O O . ARG A 1 264 ? 10.866 -38.497 22.624 1.00 75.19 264 ARG A O 1
ATOM 2101 N N . ARG A 1 265 ? 9.125 -39.602 21.700 1.00 70.88 265 ARG A N 1
ATOM 2102 C CA . ARG A 1 265 ? 9.542 -40.927 22.157 1.00 70.88 265 ARG A CA 1
ATOM 2103 C C . ARG A 1 265 ? 10.889 -41.130 21.492 1.00 70.88 265 ARG A C 1
ATOM 2105 O O . ARG A 1 265 ? 10.948 -41.266 20.269 1.00 70.88 265 ARG A O 1
ATOM 2112 N N . LEU A 1 266 ? 11.955 -41.012 22.285 1.00 68.06 266 LEU A N 1
ATOM 2113 C CA . LEU A 1 266 ? 13.276 -41.415 21.853 1.00 68.06 266 LEU A CA 1
ATOM 2114 C C . LEU A 1 266 ? 13.085 -42.823 21.298 1.00 68.06 266 LEU A C 1
ATOM 2116 O O . LEU A 1 266 ? 12.344 -43.592 21.924 1.00 68.06 266 LEU A O 1
ATOM 2120 N N . PRO A 1 267 ? 13.624 -43.126 20.106 1.00 67.75 267 PRO A N 1
ATOM 2121 C CA . PRO A 1 267 ? 13.590 -44.489 19.617 1.00 67.75 267 PRO A CA 1
ATOM 2122 C C . PRO A 1 267 ? 14.071 -45.360 20.772 1.00 67.75 267 PRO A C 1
ATOM 2124 O O . PRO A 1 267 ? 15.155 -45.120 21.311 1.00 67.75 267 PRO A O 1
ATOM 2127 N N . GLU A 1 268 ? 13.196 -46.263 21.223 1.00 67.62 268 GLU A N 1
ATOM 2128 C CA . GLU A 1 268 ? 13.566 -47.291 22.185 1.00 67.62 268 GLU A CA 1
ATOM 2129 C C . GLU A 1 268 ? 14.897 -47.845 21.687 1.00 67.62 268 GLU A C 1
ATOM 2131 O O . GLU A 1 268 ? 14.986 -48.119 20.481 1.00 67.62 268 GLU A O 1
ATOM 2136 N N . PRO A 1 269 ? 15.943 -47.908 22.535 1.00 63.44 269 PRO A N 1
ATOM 2137 C CA . PRO A 1 269 ? 17.198 -48.499 22.121 1.00 63.44 269 PRO A CA 1
ATOM 2138 C C . PRO A 1 269 ? 16.820 -49.844 21.529 1.00 63.44 269 PRO A C 1
ATOM 2140 O O . PRO A 1 269 ? 16.255 -50.689 22.228 1.00 63.44 269 PRO A O 1
ATOM 2143 N N . GLN A 1 270 ? 17.019 -49.988 20.216 1.00 59.19 270 GLN A N 1
ATOM 2144 C CA . GLN A 1 270 ? 16.903 -51.279 19.582 1.00 59.19 270 GLN A CA 1
ATOM 2145 C C . GLN A 1 270 ? 17.941 -52.105 20.316 1.00 59.19 270 GLN A C 1
ATOM 2147 O O . GLN A 1 270 ? 19.139 -51.923 20.116 1.00 59.19 270 GLN A O 1
ATOM 2152 N N . VAL A 1 271 ? 17.476 -52.918 21.264 1.00 59.69 271 VAL A N 1
ATOM 2153 C CA . VAL A 1 271 ? 18.257 -54.011 21.802 1.00 59.69 271 VAL A CA 1
ATOM 2154 C C . VAL A 1 271 ? 18.679 -54.741 20.549 1.00 59.69 271 VAL A C 1
ATOM 2156 O O . VAL A 1 271 ? 17.824 -55.270 19.836 1.00 59.69 271 VAL A O 1
ATOM 2159 N N . GLU A 1 272 ? 19.964 -54.628 20.219 1.00 57.22 272 GLU A N 1
ATOM 2160 C CA . GLU A 1 272 ? 20.601 -55.364 19.147 1.00 57.22 272 GLU A CA 1
ATOM 2161 C C . GLU A 1 272 ? 20.372 -56.838 19.466 1.00 57.22 272 GLU A C 1
ATOM 2163 O O . GLU A 1 272 ? 21.165 -57.505 20.131 1.00 57.22 272 GLU A O 1
ATOM 2168 N N . ALA A 1 273 ? 19.231 -57.358 19.022 1.00 57.25 273 ALA A N 1
ATOM 2169 C CA . ALA A 1 273 ? 19.039 -58.764 18.805 1.00 57.25 273 ALA A CA 1
ATOM 2170 C C . ALA A 1 273 ? 19.999 -59.077 17.669 1.00 57.25 273 ALA A C 1
ATOM 2172 O O . ALA A 1 273 ? 19.670 -58.937 16.491 1.00 57.25 273 ALA A O 1
ATOM 2173 N N . ARG A 1 274 ? 21.225 -59.404 18.082 1.00 52.47 274 ARG A N 1
ATOM 2174 C CA . ARG A 1 274 ? 22.316 -59.987 17.319 1.00 52.47 274 ARG A CA 1
ATOM 2175 C C . ARG A 1 274 ? 21.759 -61.213 16.602 1.00 52.47 274 ARG A C 1
ATOM 2177 O O . ARG A 1 274 ? 21.855 -62.336 17.076 1.00 52.47 274 ARG A O 1
ATOM 2184 N N . THR A 1 275 ? 21.078 -60.961 15.498 1.00 49.91 275 THR A N 1
ATOM 2185 C CA . THR A 1 275 ? 20.647 -61.965 14.548 1.00 49.91 275 THR A CA 1
ATOM 2186 C C . THR A 1 275 ? 21.773 -62.019 13.546 1.00 49.91 275 THR A C 1
ATOM 2188 O O . THR A 1 275 ? 22.046 -61.068 12.815 1.00 49.91 275 THR A O 1
ATOM 2191 N N . GLU A 1 276 ? 22.516 -63.111 13.651 1.00 51.12 276 GLU A N 1
ATOM 2192 C CA . GLU A 1 276 ? 23.542 -63.522 12.715 1.00 51.12 276 GLU A CA 1
ATOM 2193 C C . GLU A 1 276 ? 23.042 -63.296 11.287 1.00 51.12 276 GLU A C 1
ATOM 2195 O O . GLU A 1 276 ? 21.955 -63.735 10.909 1.00 51.12 276 GLU A O 1
ATOM 2200 N N . ALA A 1 277 ? 23.820 -62.539 10.521 1.00 47.03 277 ALA A N 1
ATOM 2201 C CA . ALA A 1 277 ? 23.513 -62.205 9.147 1.00 47.03 277 ALA A CA 1
ATOM 2202 C C . ALA A 1 277 ? 23.484 -63.476 8.281 1.00 47.03 277 ALA A C 1
ATOM 2204 O O . ALA A 1 277 ? 24.514 -64.145 8.172 1.00 47.03 277 ALA A O 1
ATOM 2205 N N . PRO A 1 278 ? 22.381 -63.786 7.576 1.00 48.72 278 PRO A N 1
ATOM 2206 C CA . PRO A 1 278 ? 22.480 -64.571 6.367 1.00 48.72 278 PRO A CA 1
ATOM 2207 C C . PRO A 1 278 ? 22.971 -63.651 5.244 1.00 48.72 278 PRO A C 1
ATOM 2209 O O . PRO A 1 278 ? 22.312 -62.698 4.825 1.00 48.72 278 PRO A O 1
ATOM 2212 N N . GLU A 1 279 ? 24.179 -63.956 4.791 1.00 54.09 279 GLU A N 1
ATOM 2213 C CA . GLU A 1 279 ? 24.867 -63.461 3.605 1.00 54.09 279 GLU A CA 1
ATOM 2214 C C . GLU A 1 279 ? 23.936 -63.490 2.368 1.00 54.09 279 GLU A C 1
ATOM 2216 O O . GLU A 1 279 ? 23.821 -64.502 1.679 1.00 54.09 279 GLU A O 1
ATOM 2221 N N . ASN A 1 280 ? 23.236 -62.387 2.072 1.00 47.44 280 ASN A N 1
ATOM 2222 C CA . ASN A 1 280 ? 22.361 -62.293 0.899 1.00 47.44 280 ASN A CA 1
ATOM 2223 C C . ASN A 1 280 ? 23.061 -61.559 -0.256 1.00 47.44 280 ASN A C 1
ATOM 2225 O O . ASN A 1 280 ? 23.013 -60.336 -0.397 1.00 47.44 280 ASN A O 1
ATOM 2229 N N . LYS A 1 281 ? 23.720 -62.360 -1.095 1.00 51.09 281 LYS A N 1
ATOM 2230 C CA . LYS A 1 281 ? 24.252 -62.007 -2.416 1.00 51.09 281 LYS A CA 1
ATOM 2231 C C . LYS A 1 281 ? 23.098 -61.788 -3.407 1.00 51.09 281 LYS A C 1
ATOM 2233 O O . LYS A 1 281 ? 22.761 -62.706 -4.146 1.00 51.09 281 LYS A O 1
ATOM 2238 N N . SER A 1 282 ? 22.474 -60.608 -3.455 1.00 50.03 282 SER A N 1
ATOM 2239 C CA . SER A 1 282 ? 21.496 -60.319 -4.532 1.00 50.03 282 SER A CA 1
ATOM 2240 C C . SER A 1 282 ? 21.247 -58.840 -4.876 1.00 50.03 282 SER A C 1
ATOM 2242 O O . SER A 1 282 ? 20.243 -58.515 -5.503 1.00 50.03 282 SER A O 1
ATOM 2244 N N . SER A 1 283 ? 22.170 -57.922 -4.573 1.00 46.88 283 SER A N 1
ATOM 2245 C CA . SER A 1 283 ? 22.042 -56.494 -4.934 1.00 46.88 283 SER A CA 1
ATOM 2246 C C . SER A 1 283 ? 22.892 -56.071 -6.145 1.00 46.88 283 SER A C 1
ATOM 2248 O O . SER A 1 283 ? 23.453 -54.979 -6.165 1.00 46.88 283 SER A O 1
ATOM 2250 N N . MET A 1 284 ? 22.982 -56.912 -7.185 1.00 48.78 284 MET A N 1
ATOM 2251 C CA . MET A 1 284 ? 23.802 -56.633 -8.381 1.00 48.78 284 MET A CA 1
ATOM 2252 C C . MET A 1 284 ? 23.035 -56.706 -9.716 1.00 48.78 284 MET A C 1
ATOM 2254 O O . MET A 1 284 ? 23.623 -57.051 -10.734 1.00 48.78 284 MET A O 1
ATOM 2258 N N . LEU A 1 285 ? 21.729 -56.394 -9.741 1.00 48.81 285 LEU A N 1
ATOM 2259 C CA . LEU A 1 285 ? 20.911 -56.506 -10.969 1.00 48.81 285 LEU A CA 1
ATOM 2260 C C . LEU A 1 285 ? 19.896 -55.371 -11.243 1.00 48.81 285 LEU A C 1
ATOM 2262 O O . LEU A 1 285 ? 19.052 -55.527 -12.116 1.00 48.81 285 LEU A O 1
ATOM 2266 N N . TRP A 1 286 ? 19.988 -54.207 -10.584 1.00 42.88 286 TRP A N 1
ATOM 2267 C CA . TRP A 1 286 ? 19.058 -53.078 -10.833 1.00 42.88 286 TRP A CA 1
ATOM 2268 C C . TRP A 1 286 ? 19.671 -51.831 -11.503 1.00 42.88 286 TRP A C 1
ATOM 2270 O O . TRP A 1 286 ? 18.969 -50.847 -11.714 1.00 42.88 286 TRP A O 1
ATOM 2280 N N . ILE A 1 287 ? 20.947 -51.857 -11.910 1.00 49.12 287 ILE A N 1
ATOM 2281 C CA . ILE A 1 287 ? 21.610 -50.695 -12.551 1.00 49.12 287 ILE A CA 1
ATOM 2282 C C . ILE A 1 287 ? 21.427 -50.663 -14.091 1.00 49.12 287 ILE A C 1
ATOM 2284 O O . ILE A 1 287 ? 21.710 -49.658 -14.737 1.00 49.12 287 ILE A O 1
ATOM 2288 N N . SER A 1 288 ? 20.868 -51.699 -14.720 1.00 46.25 288 SER A N 1
ATOM 2289 C CA . SER A 1 288 ? 20.796 -51.804 -16.190 1.00 46.25 288 SER A CA 1
ATOM 2290 C C . SER A 1 288 ? 19.615 -51.089 -16.877 1.00 46.25 288 SER A C 1
ATOM 2292 O O . SER A 1 288 ? 19.604 -51.018 -18.104 1.00 46.25 288 SER A O 1
ATOM 2294 N N . SER A 1 289 ? 18.660 -50.494 -16.153 1.00 46.50 289 SER A N 1
ATOM 2295 C CA . SER A 1 289 ? 17.461 -49.891 -16.782 1.00 46.50 289 SER A CA 1
ATOM 2296 C C . SER A 1 289 ? 17.545 -48.383 -17.074 1.00 46.50 289 SER A C 1
ATOM 2298 O O . SER A 1 289 ? 16.668 -47.850 -17.748 1.00 46.50 289 SER A O 1
ATOM 2300 N N . ALA A 1 290 ? 18.590 -47.676 -16.629 1.00 47.19 290 ALA A N 1
ATOM 2301 C CA . ALA A 1 290 ? 18.692 -46.219 -16.811 1.00 47.19 290 ALA A CA 1
ATOM 2302 C C . ALA A 1 290 ? 19.407 -45.780 -18.109 1.00 47.19 290 ALA A C 1
ATOM 2304 O O . ALA A 1 290 ? 19.259 -44.638 -18.538 1.00 47.19 290 ALA A O 1
ATOM 2305 N N . VAL A 1 291 ? 20.150 -46.671 -18.777 1.00 51.44 291 VAL A N 1
ATOM 2306 C CA . VAL A 1 291 ? 20.985 -46.305 -19.943 1.00 51.44 291 VAL A CA 1
ATOM 2307 C C . VAL A 1 291 ? 20.231 -46.403 -21.283 1.00 51.44 291 VAL A C 1
ATOM 2309 O O . VAL A 1 291 ? 20.618 -45.765 -22.258 1.00 51.44 291 VAL A O 1
ATOM 2312 N N . LEU A 1 292 ? 19.093 -47.104 -21.345 1.00 48.56 292 LEU A N 1
ATOM 2313 C CA . LEU A 1 292 ? 18.329 -47.292 -22.592 1.00 48.56 292 LEU A CA 1
ATOM 2314 C C . LEU A 1 292 ? 17.300 -46.186 -22.904 1.00 48.56 292 LEU A C 1
ATOM 2316 O O . LEU A 1 292 ? 16.851 -46.088 -24.043 1.00 48.56 292 LEU A O 1
ATOM 2320 N N . LEU A 1 293 ? 16.972 -45.302 -21.953 1.00 49.19 293 LEU A N 1
ATOM 2321 C CA . LEU A 1 293 ? 16.030 -44.189 -22.179 1.00 49.19 293 LEU A CA 1
ATOM 2322 C C . LEU A 1 293 ? 16.688 -42.901 -22.706 1.00 49.19 293 LEU A C 1
ATOM 2324 O O . LEU A 1 293 ? 15.997 -42.052 -23.265 1.00 49.19 293 LEU A O 1
ATOM 2328 N N . ILE A 1 294 ? 18.015 -42.766 -22.609 1.00 55.03 294 ILE A N 1
ATOM 2329 C CA . ILE A 1 294 ? 18.743 -41.582 -23.106 1.00 55.03 294 ILE A CA 1
ATOM 2330 C C . ILE A 1 294 ? 19.042 -41.689 -24.616 1.00 55.03 294 ILE A C 1
ATOM 2332 O O . ILE A 1 294 ? 19.153 -40.678 -25.307 1.00 55.03 294 ILE A O 1
ATOM 2336 N N . ALA A 1 295 ? 19.085 -42.900 -25.183 1.00 54.50 295 ALA A N 1
ATOM 2337 C CA . ALA A 1 295 ? 19.350 -43.091 -26.613 1.00 54.50 295 ALA A CA 1
ATOM 2338 C C . ALA A 1 295 ? 18.133 -42.795 -27.521 1.00 54.50 295 ALA A C 1
ATOM 2340 O O . ALA A 1 295 ? 18.309 -42.429 -28.683 1.00 54.50 295 ALA A O 1
ATOM 2341 N N . ALA A 1 296 ? 16.900 -42.899 -27.010 1.00 53.88 296 ALA A N 1
ATOM 2342 C CA . ALA A 1 296 ? 15.688 -42.701 -27.815 1.00 53.88 296 ALA A CA 1
ATOM 2343 C C . ALA A 1 296 ? 15.307 -41.217 -28.004 1.00 53.88 296 ALA A C 1
ATOM 2345 O O . ALA A 1 296 ? 14.747 -40.847 -29.036 1.00 53.88 296 ALA A O 1
ATOM 2346 N N . SER A 1 297 ? 15.653 -40.342 -27.057 1.00 54.72 297 SER A N 1
ATOM 2347 C CA . SER A 1 297 ? 15.345 -38.904 -27.116 1.00 54.72 297 SER A CA 1
ATOM 2348 C C . SER A 1 297 ? 16.340 -38.097 -27.965 1.00 54.72 297 SER A C 1
ATOM 2350 O O . SER A 1 297 ? 15.966 -37.069 -28.529 1.00 54.72 297 SER A O 1
ATOM 2352 N N . GLY A 1 298 ? 17.570 -38.588 -28.164 1.00 54.09 298 GLY A N 1
ATOM 2353 C CA . GLY A 1 298 ? 18.564 -37.940 -29.033 1.00 54.09 298 GLY A CA 1
ATOM 2354 C C . GLY A 1 298 ? 18.278 -38.065 -30.538 1.00 54.09 298 GLY A C 1
ATOM 2355 O O . GLY A 1 298 ? 18.579 -37.150 -31.306 1.00 54.09 298 GLY A O 1
ATOM 2356 N N . TYR A 1 299 ? 17.649 -39.159 -30.982 1.00 54.22 299 TYR A N 1
ATOM 2357 C CA . TYR A 1 299 ? 17.437 -39.416 -32.416 1.00 54.22 299 TYR A CA 1
ATOM 2358 C C . TYR A 1 299 ? 16.269 -38.605 -33.017 1.00 54.22 299 TYR A C 1
ATOM 2360 O O . TYR A 1 299 ? 16.256 -38.318 -34.215 1.00 54.22 299 TYR A O 1
ATOM 2368 N N . GLY A 1 300 ? 15.304 -38.179 -32.192 1.00 54.66 300 GLY A N 1
ATOM 2369 C CA . GLY A 1 300 ? 14.165 -37.362 -32.632 1.00 54.66 300 GLY A CA 1
ATOM 2370 C C . GLY A 1 300 ? 14.535 -35.912 -32.968 1.00 54.66 300 GLY A C 1
ATOM 2371 O O . GLY A 1 300 ? 13.991 -35.337 -33.911 1.00 54.66 300 GLY A O 1
ATOM 2372 N N . TRP A 1 301 ? 15.504 -35.332 -32.255 1.00 54.69 301 TRP A N 1
ATOM 2373 C CA . TRP A 1 301 ? 15.873 -33.918 -32.407 1.00 54.69 301 TRP A CA 1
ATOM 2374 C C . TRP A 1 301 ? 16.718 -33.638 -33.661 1.00 54.69 301 TRP A C 1
ATOM 2376 O O . TRP A 1 301 ? 16.615 -32.574 -34.268 1.00 54.69 301 TRP A O 1
ATOM 2386 N N . LEU A 1 302 ? 17.493 -34.620 -34.130 1.00 54.97 302 LEU A N 1
ATOM 2387 C CA . LEU A 1 302 ? 18.279 -34.491 -35.364 1.00 54.97 302 LEU A CA 1
ATOM 2388 C C . LEU A 1 302 ? 17.430 -34.558 -36.646 1.00 54.97 302 LEU A C 1
ATOM 2390 O O . LEU A 1 302 ? 17.887 -34.111 -37.699 1.00 54.97 302 LEU A O 1
ATOM 2394 N N . ARG A 1 303 ? 16.190 -35.066 -36.581 1.00 58.41 303 ARG A N 1
ATOM 2395 C CA . ARG A 1 303 ? 15.323 -35.220 -37.763 1.00 58.41 303 ARG A CA 1
ATOM 2396 C C . ARG A 1 303 ? 14.380 -34.034 -38.004 1.00 58.41 303 ARG A C 1
ATOM 2398 O O . ARG A 1 303 ? 13.976 -33.832 -39.146 1.00 58.41 303 ARG A O 1
ATOM 2405 N N . SER A 1 304 ? 14.071 -33.221 -36.990 1.00 60.19 304 SER A N 1
ATOM 2406 C CA . SER A 1 304 ? 13.203 -32.037 -37.138 1.00 60.19 304 SER A CA 1
ATOM 2407 C C . SER A 1 304 ? 13.913 -30.806 -37.711 1.00 60.19 304 SER A C 1
ATOM 2409 O O . SER A 1 304 ? 13.253 -29.856 -38.107 1.00 60.19 304 SER A O 1
ATOM 2411 N N . ARG A 1 305 ? 15.249 -30.825 -37.817 1.00 57.19 305 ARG A N 1
ATOM 2412 C CA . ARG A 1 305 ? 16.053 -29.693 -38.313 1.00 57.19 305 ARG A CA 1
ATOM 2413 C C . ARG A 1 305 ? 16.297 -29.691 -39.832 1.00 57.19 305 ARG A C 1
ATOM 2415 O O . ARG A 1 305 ? 17.053 -28.860 -40.321 1.00 57.19 305 ARG A O 1
ATOM 2422 N N . LYS A 1 306 ? 15.708 -30.640 -40.572 1.00 53.25 306 LYS A N 1
ATOM 2423 C CA . LYS A 1 306 ? 15.849 -30.792 -42.038 1.00 53.25 306 LYS A CA 1
ATOM 2424 C C . LYS A 1 306 ? 14.508 -30.775 -42.795 1.00 53.25 306 LYS A C 1
ATOM 2426 O O . LYS A 1 306 ? 14.423 -31.334 -43.887 1.00 53.25 306 LYS A O 1
ATOM 2431 N N . ARG A 1 307 ? 13.468 -30.162 -42.233 1.00 46.62 307 ARG A N 1
ATOM 2432 C CA . ARG A 1 307 ? 12.240 -29.814 -42.959 1.00 46.62 307 ARG A CA 1
ATOM 2433 C C . ARG A 1 307 ? 11.932 -28.345 -42.772 1.00 46.62 307 ARG A C 1
ATOM 2435 O O . ARG A 1 307 ? 12.196 -27.861 -41.652 1.00 46.62 307 ARG A O 1
#